Protein AF-0000000082584233 (afdb_homodimer)

Structure (mmCIF, N/CA/C/O backbone):
data_AF-0000000082584233-model_v1
#
loop_
_entity.id
_entity.type
_entity.pdbx_description
1 polymer 'DUF3189 family protein'
#
loop_
_atom_site.group_PDB
_atom_site.id
_atom_site.type_symbol
_atom_site.label_atom_id
_atom_site.label_alt_id
_atom_site.label_comp_id
_atom_site.label_asym_id
_atom_site.label_entity_id
_atom_site.label_seq_id
_atom_site.pdbx_PDB_ins_code
_atom_site.Cartn_x
_atom_site.Cartn_y
_atom_site.Cartn_z
_atom_site.occupancy
_atom_site.B_iso_or_equiv
_atom_site.auth_seq_id
_atom_site.auth_comp_id
_atom_site.auth_asym_id
_atom_site.auth_atom_id
_atom_site.pdbx_PDB_model_num
ATOM 1 N N . MET A 1 1 ? -13.412 -12.211 2.152 1 93.75 1 MET A N 1
ATOM 2 C CA . MET A 1 1 ? -12.026 -12.475 2.526 1 93.75 1 MET A CA 1
ATOM 3 C C . MET A 1 1 ? -11.092 -12.258 1.341 1 93.75 1 MET A C 1
ATOM 5 O O . MET A 1 1 ? -11.453 -12.547 0.199 1 93.75 1 MET A O 1
ATOM 9 N N . ILE A 1 2 ? -9.962 -11.79 1.656 1 96.83 2 ILE A N 1
ATOM 10 C CA . ILE A 1 2 ? -8.968 -11.51 0.626 1 96.83 2 ILE A CA 1
ATOM 11 C C . ILE A 1 2 ? -7.634 -12.148 1.01 1 96.83 2 ILE A C 1
ATOM 13 O O . ILE A 1 2 ? -7.228 -12.099 2.174 1 96.83 2 ILE A O 1
ATOM 17 N N . VAL A 1 3 ? -7.037 -12.76 0.053 1 98.6 3 VAL A N 1
ATOM 18 C CA . VAL A 1 3 ? -5.705 -13.33 0.224 1 98.6 3 VAL A CA 1
ATOM 19 C C . VAL A 1 3 ? -4.726 -12.651 -0.731 1 98.6 3 VAL A C 1
ATOM 21 O O . VAL A 1 3 ? -5.018 -12.49 -1.918 1 98.6 3 VAL A O 1
ATOM 24 N N . ILE A 1 4 ? -3.584 -12.276 -0.229 1 98.87 4 ILE A N 1
ATOM 25 C CA . ILE A 1 4 ? -2.574 -11.63 -1.06 1 98.87 4 ILE A CA 1
ATOM 26 C C . ILE A 1 4 ? -1.24 -12.357 -0.908 1 98.87 4 ILE A C 1
ATOM 28 O O . ILE A 1 4 ? -0.701 -12.453 0.197 1 98.87 4 ILE A O 1
ATOM 32 N N . TYR A 1 5 ? -0.724 -12.885 -1.935 1 98.93 5 TYR A N 1
ATOM 33 C CA . TYR A 1 5 ? 0.651 -13.37 -1.98 1 98.93 5 TYR A CA 1
ATOM 34 C C . TYR A 1 5 ? 1.587 -12.303 -2.535 1 98.93 5 TYR A C 1
ATOM 36 O O . TYR A 1 5 ? 1.323 -11.725 -3.591 1 98.93 5 TYR A O 1
ATOM 44 N N . HIS A 1 6 ? 2.699 -12.045 -1.828 1 98.88 6 HIS A N 1
ATOM 45 C CA . HIS A 1 6 ? 3.558 -10.959 -2.288 1 98.88 6 HIS A CA 1
ATOM 46 C C . HIS A 1 6 ? 5.029 -11.356 -2.226 1 98.88 6 HIS A C 1
ATOM 48 O O . HIS A 1 6 ? 5.42 -12.178 -1.395 1 98.88 6 HIS A O 1
ATOM 54 N N . ASP A 1 7 ? 5.817 -10.836 -3.04 1 98.33 7 ASP A N 1
ATOM 55 C CA . ASP A 1 7 ? 7.275 -10.891 -3.016 1 98.33 7 ASP A CA 1
ATOM 56 C C . ASP A 1 7 ? 7.882 -9.708 -3.767 1 98.33 7 ASP A C 1
ATOM 58 O O . ASP A 1 7 ? 7.209 -8.703 -4.001 1 98.33 7 ASP A O 1
ATOM 62 N N . VAL A 1 8 ? 9.156 -9.756 -4.064 1 97.34 8 VAL A N 1
ATOM 63 C CA . VAL A 1 8 ? 9.873 -8.635 -4.663 1 97.34 8 VAL A CA 1
ATOM 64 C C . VAL A 1 8 ? 9.378 -8.408 -6.09 1 97.34 8 VAL A C 1
ATOM 66 O O . VAL A 1 8 ? 8.988 -7.294 -6.448 1 97.34 8 VAL A O 1
ATOM 69 N N . GLY A 1 9 ? 9.255 -9.459 -6.871 1 95.85 9 GLY A N 1
ATOM 70 C CA . GLY A 1 9 ? 8.993 -9.321 -8.295 1 95.85 9 GLY A CA 1
ATOM 71 C C . GLY A 1 9 ? 7.555 -9.629 -8.67 1 95.85 9 GLY A C 1
ATOM 72 O O . GLY A 1 9 ? 7.074 -9.192 -9.718 1 95.85 9 GLY A O 1
ATOM 73 N N . GLY A 1 10 ? 6.908 -10.499 -7.936 1 96.34 10 GLY A N 1
ATOM 74 C CA . GLY A 1 10 ? 5.503 -10.805 -8.156 1 96.34 10 GLY A CA 1
ATOM 75 C C . GLY A 1 10 ? 5.267 -11.683 -9.37 1 96.34 10 GLY A C 1
ATOM 76 O O . GLY A 1 10 ? 4.133 -11.818 -9.834 1 96.34 10 GLY A O 1
ATOM 77 N N . ALA A 1 11 ? 6.267 -12.34 -9.876 1 97.11 11 ALA A N 1
ATOM 78 C CA . ALA A 1 11 ? 6.111 -12.955 -11.192 1 97.11 11 ALA A CA 1
ATOM 79 C C . ALA A 1 11 ? 6.248 -14.473 -11.107 1 97.11 11 ALA A C 1
ATOM 81 O O . ALA A 1 11 ? 5.828 -15.192 -12.017 1 97.11 11 ALA A O 1
ATOM 82 N N . HIS A 1 12 ? 6.851 -14.978 -10.075 1 98.54 12 HIS A N 1
ATOM 83 C CA . HIS A 1 12 ? 7.155 -16.405 -10.069 1 98.54 12 HIS A CA 1
ATOM 84 C C . HIS A 1 12 ? 6.558 -17.091 -8.845 1 98.54 12 HIS A C 1
ATOM 86 O O . HIS A 1 12 ? 5.469 -17.664 -8.919 1 98.54 12 HIS A O 1
ATOM 92 N N . SER A 1 13 ? 7.143 -16.831 -7.665 1 98.67 13 SER A N 1
ATOM 93 C CA . SER A 1 13 ? 6.648 -17.495 -6.463 1 98.67 13 SER A CA 1
ATOM 94 C C . SER A 1 13 ? 5.206 -17.1 -6.167 1 98.67 13 SER A C 1
ATOM 96 O O . SER A 1 13 ? 4.39 -17.943 -5.79 1 98.67 13 SER A O 1
ATOM 98 N N . THR A 1 14 ? 4.835 -15.868 -6.36 1 98.78 14 THR A N 1
ATOM 99 C CA . THR A 1 14 ? 3.484 -15.39 -6.087 1 98.78 14 THR A CA 1
ATOM 100 C C . THR A 1 14 ? 2.487 -15.999 -7.069 1 98.78 14 THR A C 1
ATOM 102 O O . THR A 1 14 ? 1.399 -16.422 -6.674 1 98.78 14 THR A O 1
ATOM 105 N N . ALA A 1 15 ? 2.881 -15.998 -8.349 1 98.65 15 ALA A N 1
ATOM 106 C CA . ALA A 1 15 ? 2.016 -16.591 -9.365 1 98.65 15 ALA A CA 1
ATOM 107 C C . ALA A 1 15 ? 1.73 -18.058 -9.054 1 98.65 15 ALA A C 1
ATOM 109 O O . ALA A 1 15 ? 0.58 -18.499 -9.114 1 98.65 15 ALA A O 1
ATOM 110 N N . VAL A 1 16 ? 2.773 -18.776 -8.716 1 98.9 16 VAL A N 1
ATOM 111 C CA . VAL A 1 16 ? 2.633 -20.192 -8.393 1 98.9 16 VAL A CA 1
ATOM 112 C C . VAL A 1 16 ? 1.758 -20.355 -7.152 1 98.9 16 VAL A C 1
ATOM 114 O O . VAL A 1 16 ? 0.796 -21.126 -7.159 1 98.9 16 VAL A O 1
ATOM 117 N N . ALA A 1 17 ? 2.001 -19.596 -6.112 1 98.94 17 ALA A N 1
ATOM 118 C CA . ALA A 1 17 ? 1.265 -19.691 -4.855 1 98.94 17 ALA A CA 1
ATOM 119 C C . ALA A 1 17 ? -0.222 -19.417 -5.068 1 98.94 17 ALA A C 1
ATOM 121 O O . ALA A 1 17 ? -1.072 -20.18 -4.604 1 98.94 17 ALA A O 1
ATOM 122 N N . ALA A 1 18 ? -0.49 -18.36 -5.743 1 98.9 18 ALA A N 1
ATOM 123 C CA . ALA A 1 18 ? -1.88 -17.972 -5.969 1 98.9 18 ALA A CA 1
ATOM 124 C C . ALA A 1 18 ? -2.632 -19.052 -6.74 1 98.9 18 ALA A C 1
ATOM 126 O O . ALA A 1 18 ? -3.787 -19.354 -6.43 1 98.9 18 ALA A O 1
ATOM 127 N N . ASN A 1 19 ? -1.992 -19.641 -7.728 1 98.91 19 ASN A N 1
ATOM 128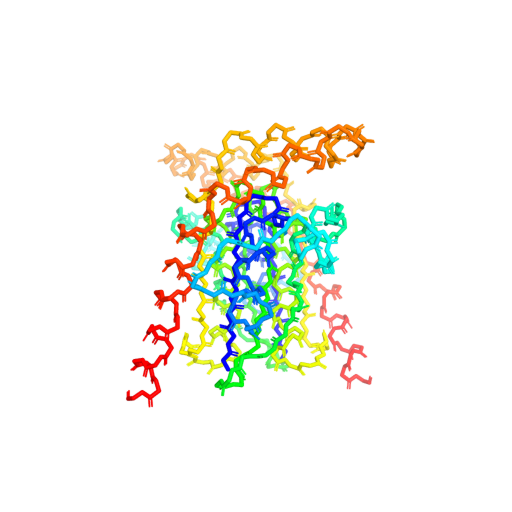 C CA . ASN A 1 19 ? -2.661 -20.648 -8.545 1 98.91 19 ASN A CA 1
ATOM 129 C C . ASN A 1 19 ? -2.764 -21.984 -7.815 1 98.91 19 ASN A C 1
ATOM 131 O O . ASN A 1 19 ? -3.705 -22.748 -8.039 1 98.91 19 ASN A O 1
ATOM 135 N N . ILE A 1 20 ? -1.798 -22.305 -6.943 1 98.88 20 ILE A N 1
ATOM 136 C CA . ILE A 1 20 ? -1.991 -23.43 -6.035 1 98.88 20 ILE A CA 1
ATOM 137 C C . ILE A 1 20 ? -3.209 -23.176 -5.15 1 98.88 20 ILE A C 1
ATOM 139 O O . ILE A 1 20 ? -4.052 -24.059 -4.974 1 98.88 20 ILE A O 1
ATOM 143 N N . HIS A 1 21 ? -3.304 -22.007 -4.616 1 98.91 21 HIS A N 1
ATOM 144 C CA . HIS A 1 21 ? -4.364 -21.648 -3.68 1 98.91 21 HIS A CA 1
ATOM 145 C C . HIS A 1 21 ? -5.741 -21.827 -4.313 1 98.91 21 HIS A C 1
ATOM 147 O O . HIS A 1 21 ? -6.669 -22.312 -3.662 1 98.91 21 HIS A O 1
ATOM 153 N N . ILE A 1 22 ? -5.86 -21.476 -5.566 1 98.65 22 ILE A N 1
ATOM 154 C CA . ILE A 1 22 ? -7.172 -21.549 -6.199 1 98.65 22 ILE A CA 1
ATOM 155 C C . ILE A 1 22 ? -7.334 -22.897 -6.898 1 98.65 22 ILE A C 1
ATOM 157 O O . ILE A 1 22 ? -8.218 -23.064 -7.741 1 98.65 22 ILE A O 1
ATOM 161 N N . ASN A 1 23 ? -6.399 -23.796 -6.768 1 98.21 23 ASN A N 1
ATOM 162 C CA . ASN A 1 23 ? -6.462 -25.191 -7.189 1 98.21 23 ASN A CA 1
ATOM 163 C C . ASN A 1 23 ? -6.237 -25.334 -8.692 1 98.21 23 ASN A C 1
ATOM 165 O O . ASN A 1 23 ? -6.789 -26.236 -9.324 1 98.21 23 ASN A O 1
ATOM 169 N N . LYS A 1 24 ? -5.585 -24.442 -9.248 1 98.35 24 LYS A N 1
ATOM 170 C CA . LYS A 1 24 ? -5.224 -24.557 -10.658 1 98.35 24 LYS A CA 1
ATOM 171 C C . LYS A 1 24 ? -3.916 -25.325 -10.83 1 98.35 24 LYS A C 1
ATOM 173 O O . LYS A 1 24 ? -3.586 -25.76 -11.935 1 98.35 24 LYS A O 1
ATOM 178 N N . LEU A 1 25 ? -3.144 -25.484 -9.79 1 98.71 25 LEU A N 1
ATOM 179 C CA . LEU A 1 25 ? -1.931 -26.294 -9.743 1 98.71 25 LEU A CA 1
ATOM 180 C C . LEU A 1 25 ? -2.031 -27.36 -8.656 1 98.71 25 LEU A C 1
ATOM 182 O O . LEU A 1 25 ? -2.662 -27.138 -7.62 1 98.71 25 LEU A O 1
ATOM 186 N N . PRO A 1 26 ? -1.387 -28.461 -8.866 1 98.2 26 PRO A N 1
ATOM 187 C CA . PRO A 1 26 ? -1.496 -29.564 -7.908 1 98.2 26 PRO A CA 1
ATOM 188 C C . PRO A 1 26 ? -0.666 -29.333 -6.647 1 98.2 26 PRO A C 1
ATOM 190 O O . PRO A 1 26 ? 0.304 -28.572 -6.673 1 98.2 26 PRO A O 1
ATOM 193 N N . THR A 1 27 ? -1.053 -29.956 -5.619 1 98.35 27 THR A N 1
ATOM 194 C CA . THR A 1 27 ? -0.313 -29.842 -4.366 1 98.35 27 THR A CA 1
ATOM 195 C C . THR A 1 27 ? 0.431 -31.138 -4.058 1 98.35 27 THR A C 1
ATOM 197 O O . THR A 1 27 ? 1.218 -31.198 -3.111 1 98.35 27 THR A O 1
ATOM 200 N N . ASN A 1 28 ? 0.244 -32.145 -4.86 1 97.92 28 ASN A N 1
ATOM 201 C CA . ASN A 1 28 ? 0.789 -33.463 -4.552 1 97.92 28 ASN A CA 1
ATOM 202 C C . ASN A 1 28 ? 1.894 -33.855 -5.529 1 97.92 28 ASN A C 1
ATOM 204 O O . ASN A 1 28 ? 2.379 -34.987 -5.503 1 97.92 28 ASN A O 1
ATOM 208 N N . ARG A 1 29 ? 2.205 -33.055 -6.435 1 98.32 29 ARG A N 1
ATOM 209 C CA . ARG A 1 29 ? 3.296 -33.29 -7.375 1 98.32 29 ARG A CA 1
ATOM 210 C C . ARG A 1 29 ? 3.855 -31.974 -7.906 1 98.32 29 ARG A C 1
ATOM 212 O O . ARG A 1 29 ? 3.214 -30.928 -7.786 1 98.32 29 ARG A O 1
ATOM 219 N N . ILE A 1 30 ? 5.01 -32.067 -8.504 1 98.71 30 ILE A N 1
ATOM 220 C CA . ILE A 1 30 ? 5.619 -30.915 -9.16 1 98.71 30 ILE A CA 1
ATOM 221 C C . ILE A 1 30 ? 5.048 -30.761 -10.568 1 98.71 30 ILE A C 1
ATOM 223 O O . ILE A 1 30 ? 5.013 -31.723 -11.339 1 98.71 30 ILE A O 1
ATOM 227 N N . PRO A 1 31 ? 4.518 -29.631 -10.873 1 98.62 31 PRO A N 1
ATOM 228 C CA . PRO A 1 31 ? 3.935 -29.446 -12.203 1 98.62 31 PRO A CA 1
ATOM 229 C C . PRO A 1 31 ? 4.983 -29.46 -13.314 1 98.62 31 PRO A C 1
ATOM 231 O O . PRO A 1 31 ? 6.166 -29.227 -13.054 1 98.62 31 PRO A O 1
ATOM 234 N N . SER A 1 32 ? 4.525 -29.701 -14.465 1 98.23 32 SER A N 1
ATOM 235 C CA . SER A 1 32 ? 5.392 -29.641 -15.637 1 98.23 32 SER A CA 1
ATOM 236 C C . SER A 1 32 ? 5.713 -28.199 -16.015 1 98.23 32 SER A C 1
ATOM 238 O O . SER A 1 32 ? 5.058 -27.268 -15.543 1 98.23 32 SER A O 1
ATOM 240 N N . GLU A 1 33 ? 6.697 -28.074 -16.833 1 97.5 33 GLU A N 1
ATOM 241 C CA . GLU A 1 33 ? 7.049 -26.755 -17.349 1 97.5 33 GLU A CA 1
ATOM 242 C C . GLU A 1 33 ? 5.863 -26.106 -18.057 1 97.5 33 GLU A C 1
ATOM 244 O O . GLU A 1 33 ? 5.597 -24.917 -17.871 1 97.5 33 GLU A O 1
ATOM 249 N N . SER A 1 34 ? 5.159 -26.888 -18.852 1 97.53 34 SER A N 1
ATOM 250 C CA . SER A 1 34 ? 4.022 -26.377 -19.611 1 97.53 34 SER A CA 1
ATOM 251 C C . SER A 1 34 ? 2.921 -25.873 -18.683 1 97.53 34 SER A C 1
ATOM 253 O O . SER A 1 34 ? 2.268 -24.869 -18.975 1 97.53 34 SER A O 1
ATOM 255 N N . GLU A 1 35 ? 2.667 -26.558 -17.605 1 98.39 35 GLU A N 1
ATOM 256 C CA . GLU A 1 35 ? 1.657 -26.147 -16.634 1 98.39 35 GLU A CA 1
ATOM 257 C C . GLU A 1 35 ? 1.99 -24.783 -16.035 1 98.39 35 GLU A C 1
ATOM 259 O O . GLU A 1 35 ? 1.105 -23.945 -15.856 1 98.39 35 GLU A O 1
ATOM 264 N N . LEU A 1 36 ? 3.277 -24.53 -15.761 1 98.5 36 LEU A N 1
ATOM 265 C CA . LEU A 1 36 ? 3.716 -23.259 -15.195 1 98.5 36 LEU A CA 1
ATOM 266 C C . LEU A 1 36 ? 3.638 -22.145 -16.234 1 98.5 36 LEU A C 1
ATOM 268 O O . LEU A 1 36 ? 3.142 -21.054 -15.944 1 98.5 36 LEU A O 1
ATOM 272 N N . LEU A 1 37 ? 4.089 -22.442 -17.429 1 97.42 37 LEU A N 1
ATOM 273 C CA . LEU A 1 37 ? 4.168 -21.44 -18.485 1 97.42 37 LEU A CA 1
ATOM 274 C C . LEU A 1 37 ? 2.776 -21.032 -18.954 1 97.42 37 LEU A C 1
ATOM 276 O O . LEU A 1 37 ? 2.606 -19.972 -19.561 1 97.42 37 LEU A O 1
ATOM 280 N N . ASN A 1 38 ? 1.79 -21.836 -18.665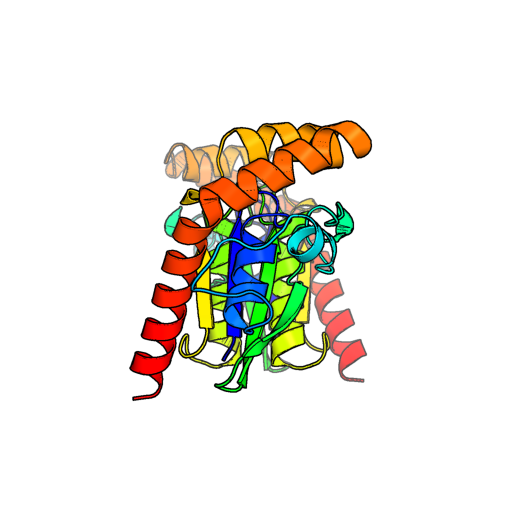 1 97.07 38 ASN A N 1
ATOM 281 C CA . ASN A 1 38 ? 0.422 -21.555 -19.089 1 97.07 38 ASN A CA 1
ATOM 282 C C . ASN A 1 38 ? -0.3 -20.654 -18.091 1 97.07 38 ASN A C 1
ATOM 284 O O . ASN A 1 38 ? -1.403 -20.177 -18.364 1 97.07 38 ASN A O 1
ATOM 288 N N . LEU A 1 39 ? 0.297 -20.443 -16.972 1 97.64 39 LEU A N 1
ATOM 289 C CA . LEU A 1 39 ? -0.3 -19.514 -16.019 1 97.64 39 LEU A CA 1
ATOM 290 C C . LEU A 1 39 ? -0.313 -18.095 -16.577 1 97.64 39 LEU A C 1
ATOM 292 O O . LEU A 1 39 ? 0.655 -17.663 -17.208 1 97.64 39 LEU A O 1
ATOM 296 N N . PRO A 1 40 ? -1.306 -17.359 -16.298 1 94.93 40 PRO A N 1
ATOM 297 C CA . PRO A 1 40 ? -1.472 -16.036 -16.904 1 94.93 40 PRO A CA 1
ATOM 298 C C . PRO A 1 40 ? -0.381 -15.054 -16.484 1 94.93 40 PRO A C 1
ATOM 300 O O . PRO A 1 40 ? -0.012 -14.166 -17.258 1 94.93 40 PRO A O 1
ATOM 303 N N . THR A 1 41 ? 0.174 -15.18 -15.281 1 96.49 41 THR A N 1
ATOM 304 C CA . THR A 1 41 ? 1.061 -14.127 -14.801 1 96.49 41 THR A CA 1
ATOM 305 C C . THR A 1 41 ? 2.476 -14.662 -14.598 1 96.49 41 THR A C 1
ATOM 307 O O . THR A 1 41 ? 3.407 -13.893 -14.348 1 96.49 41 THR A O 1
ATOM 310 N N . PHE A 1 42 ? 2.729 -15.93 -14.764 1 98.38 42 PHE A N 1
ATOM 311 C CA . PHE A 1 42 ? 4.043 -16.508 -14.512 1 98.38 42 PHE A CA 1
ATOM 312 C C . PHE A 1 42 ? 5.066 -15.984 -15.513 1 98.38 42 PHE A C 1
ATOM 314 O O . PHE A 1 42 ? 4.974 -16.268 -16.709 1 98.38 42 PHE A O 1
ATOM 321 N N . ASP A 1 43 ? 5.965 -15.216 -14.989 1 97.85 43 ASP A N 1
ATOM 322 C CA . ASP A 1 43 ? 7.063 -14.606 -15.732 1 97.85 43 ASP A CA 1
ATOM 323 C C . ASP A 1 43 ? 6.544 -13.585 -16.742 1 97.85 43 ASP A C 1
ATOM 325 O O . ASP A 1 43 ? 7.131 -13.408 -17.811 1 97.85 43 ASP A O 1
ATOM 329 N N . LYS A 1 44 ? 5.406 -12.993 -16.436 1 95.98 44 LYS A N 1
ATOM 330 C CA . LYS A 1 44 ? 4.773 -12.118 -17.418 1 95.98 44 LYS A CA 1
ATOM 331 C C . LYS A 1 44 ? 4.366 -10.789 -16.788 1 95.98 44 LYS A C 1
ATOM 333 O O . LYS A 1 44 ? 3.683 -9.98 -17.42 1 95.98 44 LYS A O 1
ATOM 338 N N . ILE A 1 45 ? 4.782 -10.571 -15.528 1 95.26 45 ILE A N 1
ATOM 339 C CA . ILE A 1 45 ? 4.457 -9.327 -14.84 1 95.26 45 ILE A CA 1
ATOM 340 C C . ILE A 1 45 ? 5.214 -8.168 -15.485 1 95.26 45 ILE A C 1
ATOM 342 O O . ILE A 1 45 ? 6.411 -8.278 -15.763 1 95.26 45 ILE A O 1
ATOM 346 N N . GLU A 1 46 ? 4.518 -7.132 -15.69 1 94.08 46 GLU A N 1
ATOM 347 C CA . GLU A 1 46 ? 5.108 -5.939 -16.291 1 94.08 46 GLU A CA 1
ATOM 348 C C . GLU A 1 46 ? 5.316 -4.842 -15.251 1 94.08 46 GLU A C 1
ATOM 350 O O . GLU A 1 46 ? 4.732 -4.889 -14.167 1 94.08 46 GLU A O 1
ATOM 355 N N . LYS A 1 47 ? 6.118 -3.882 -15.68 1 93.55 47 LYS A N 1
ATOM 356 C CA . LYS A 1 47 ? 6.499 -2.794 -14.785 1 93.55 47 LYS A CA 1
ATOM 357 C C . LYS A 1 47 ? 5.269 -2.068 -14.248 1 93.55 47 LYS A C 1
ATOM 359 O O . LYS A 1 47 ? 5.236 -1.673 -13.08 1 93.55 47 LYS A O 1
ATOM 364 N N . GLU A 1 48 ? 4.247 -1.907 -15.086 1 95.56 48 GLU A N 1
ATOM 365 C CA . GLU A 1 48 ? 3.047 -1.156 -14.729 1 95.56 48 GLU A CA 1
ATOM 366 C C . GLU A 1 48 ? 2.207 -1.912 -13.703 1 95.56 48 GLU A C 1
ATOM 368 O O . GLU A 1 48 ? 1.304 -1.34 -13.089 1 95.56 48 GLU A O 1
ATOM 373 N N . GLN A 1 49 ? 2.541 -3.176 -13.529 1 97.39 49 GLN A N 1
ATOM 374 C CA . GLN A 1 49 ? 1.76 -4.004 -12.615 1 97.39 49 GLN A CA 1
ATOM 375 C C . GLN A 1 49 ? 2.401 -4.05 -11.231 1 97.39 49 GLN A C 1
ATOM 377 O O . GLN A 1 49 ? 1.812 -4.578 -10.286 1 97.39 49 GLN A O 1
ATOM 382 N N . ILE A 1 50 ? 3.619 -3.46 -11.132 1 97.15 50 ILE A N 1
ATOM 383 C CA . ILE A 1 50 ? 4.275 -3.373 -9.832 1 97.15 50 ILE A CA 1
ATOM 384 C C . ILE A 1 50 ? 3.466 -2.468 -8.906 1 97.15 50 ILE A C 1
ATOM 386 O O . ILE A 1 50 ? 3.036 -1.384 -9.307 1 97.15 50 ILE A O 1
ATOM 390 N N . GLY A 1 51 ? 3.215 -2.97 -7.727 1 98.06 51 GLY A N 1
ATOM 391 C CA . GLY A 1 51 ? 2.449 -2.214 -6.748 1 98.06 51 GLY A CA 1
ATOM 392 C C . GLY A 1 51 ? 0.951 -2.415 -6.878 1 98.06 51 GLY A C 1
ATOM 393 O O . GLY A 1 51 ? 0.181 -1.941 -6.041 1 98.06 51 GLY A O 1
ATOM 394 N N . ARG A 1 52 ? 0.536 -3.128 -7.926 1 98.46 52 ARG A N 1
ATOM 395 C CA . ARG A 1 52 ? -0.884 -3.378 -8.154 1 98.46 52 ARG A CA 1
ATOM 396 C C . ARG A 1 52 ? -1.305 -4.719 -7.564 1 98.46 52 ARG A C 1
ATOM 398 O O . ARG A 1 52 ? -0.554 -5.695 -7.626 1 98.46 52 ARG A O 1
ATOM 405 N N . LEU A 1 53 ? -2.476 -4.745 -7.015 1 98.64 53 LEU A N 1
ATOM 406 C CA . LEU A 1 53 ? -3.08 -6.018 -6.636 1 98.64 53 LEU A CA 1
ATOM 407 C C . LEU A 1 53 ? -3.698 -6.709 -7.847 1 98.64 53 LEU A C 1
ATOM 409 O O . LEU A 1 53 ? -4.714 -6.254 -8.375 1 98.64 53 LEU A O 1
ATOM 413 N N . ILE A 1 54 ? -3.134 -7.798 -8.22 1 98.62 54 ILE A N 1
ATOM 414 C CA . ILE A 1 54 ? -3.584 -8.5 -9.417 1 98.62 54 ILE A CA 1
ATOM 415 C C . ILE A 1 54 ? -4.48 -9.672 -9.022 1 98.62 54 ILE A C 1
ATOM 417 O O . ILE A 1 54 ? -4.048 -10.579 -8.307 1 98.62 54 ILE A O 1
ATOM 421 N N . TYR A 1 55 ? -5.69 -9.677 -9.515 1 98.55 55 TYR A N 1
ATOM 422 C CA . TYR A 1 55 ? -6.655 -10.731 -9.225 1 98.55 55 TYR A CA 1
ATOM 423 C C . TYR A 1 55 ? -6.295 -12.018 -9.959 1 98.55 55 TYR A C 1
ATOM 425 O O . TYR A 1 55 ? -6.079 -12.008 -11.173 1 98.55 55 TYR A O 1
ATOM 433 N N . ILE A 1 56 ? -6.267 -13.069 -9.234 1 98.66 56 ILE A N 1
ATOM 434 C CA . ILE A 1 56 ? -5.919 -14.354 -9.831 1 98.66 56 ILE A CA 1
ATOM 435 C C . ILE A 1 56 ? -7.16 -15.241 -9.906 1 98.66 56 ILE A C 1
ATOM 437 O O . ILE A 1 56 ? -7.362 -15.954 -10.892 1 98.66 56 ILE A O 1
ATOM 441 N N . GLY A 1 57 ? -7.912 -15.241 -8.799 1 98.33 57 GLY A N 1
ATOM 442 C CA . GLY A 1 57 ? -9.112 -16.062 -8.759 1 98.33 57 GLY A CA 1
ATOM 443 C C . GLY A 1 57 ? -9.727 -16.153 -7.375 1 98.33 57 GLY A C 1
ATOM 444 O O . GLY 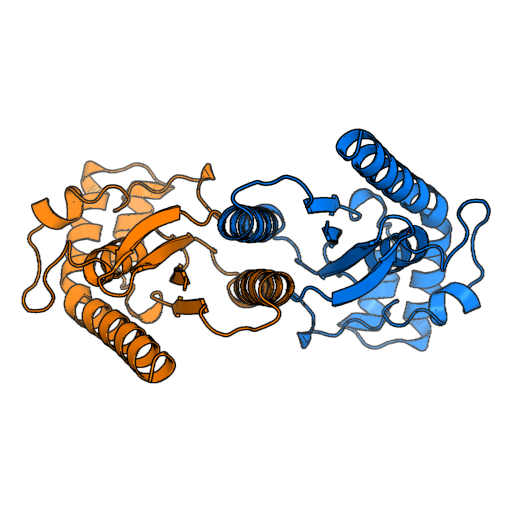A 1 57 ? -9.43 -15.335 -6.502 1 98.33 57 GLY A O 1
ATOM 445 N N . GLU A 1 58 ? -10.609 -17.097 -7.244 1 98.12 58 GLU A N 1
ATOM 446 C CA . GLU A 1 58 ? -11.317 -17.352 -5.992 1 98.12 58 GLU A CA 1
ATOM 447 C C . GLU A 1 58 ? -11.133 -18.797 -5.538 1 98.12 58 GLU A C 1
ATOM 449 O O . GLU A 1 58 ? -11.134 -19.716 -6.36 1 98.12 58 GLU A O 1
ATOM 454 N N . ASP A 1 59 ? -10.961 -18.896 -4.277 1 97.03 59 ASP A N 1
ATOM 455 C CA . ASP A 1 59 ? -10.767 -20.253 -3.775 1 97.03 59 ASP A CA 1
ATOM 456 C C . ASP A 1 59 ? -12.098 -20.885 -3.375 1 97.03 59 ASP A C 1
ATOM 458 O O . ASP A 1 59 ? -13.164 -20.347 -3.68 1 97.03 59 ASP A O 1
ATOM 462 N N . GLU A 1 60 ? -12.039 -22.107 -2.792 1 95.06 60 GLU A N 1
ATOM 463 C CA . GLU A 1 60 ? -13.22 -22.893 -2.449 1 95.06 60 GLU A CA 1
ATOM 464 C C . GLU A 1 60 ? -13.981 -22.268 -1.284 1 95.06 60 GLU A C 1
ATOM 466 O O . GLU A 1 60 ? -15.121 -22.646 -1.006 1 95.06 60 GLU A O 1
ATOM 471 N N . PHE A 1 61 ? -13.45 -21.268 -0.587 1 92.12 61 PHE A N 1
ATOM 472 C CA . PHE A 1 61 ? -14.1 -20.571 0.517 1 92.12 61 PHE A CA 1
ATOM 473 C C . PHE A 1 61 ? -14.632 -19.217 0.064 1 92.12 61 PHE A C 1
ATOM 475 O O . PHE A 1 61 ? -15.02 -18.388 0.89 1 92.12 61 PHE A O 1
ATOM 482 N N . ASN A 1 62 ? -14.471 -18.937 -1.258 1 94 62 ASN A N 1
ATOM 483 C CA . ASN A 1 62 ? -14.902 -17.685 -1.87 1 94 62 ASN A CA 1
ATOM 484 C C . ASN A 1 62 ? -13.98 -16.529 -1.491 1 94 62 ASN A C 1
ATOM 486 O O . ASN A 1 62 ? -14.415 -15.378 -1.428 1 94 62 ASN A O 1
ATOM 490 N N . ALA A 1 63 ? -12.818 -16.878 -1.055 1 96.31 63 ALA A N 1
ATOM 491 C CA . ALA A 1 63 ? -11.794 -15.854 -0.861 1 96.31 63 ALA A CA 1
ATOM 492 C C . ALA A 1 63 ? -11.194 -15.419 -2.195 1 96.31 63 ALA A C 1
ATOM 494 O O . ALA A 1 63 ? -10.884 -16.255 -3.046 1 96.31 63 ALA A O 1
ATOM 495 N N . LYS A 1 64 ? -11.146 -14.133 -2.39 1 98.1 64 LYS A N 1
ATOM 496 C CA . LYS A 1 64 ? -10.5 -13.6 -3.585 1 98.1 64 LYS A CA 1
ATOM 497 C C . LYS A 1 64 ? -8.983 -13.57 -3.423 1 98.1 64 LYS A C 1
ATOM 499 O O . LYS A 1 64 ? -8.471 -13.069 -2.42 1 98.1 64 LYS A O 1
ATOM 504 N N . VAL A 1 65 ? -8.257 -14.097 -4.352 1 98.84 65 VAL A N 1
ATOM 505 C CA . VAL A 1 65 ? -6.811 -14.27 -4.257 1 98.84 65 VAL A CA 1
ATOM 506 C C . VAL A 1 65 ? -6.111 -13.311 -5.217 1 98.84 65 VAL A C 1
ATOM 508 O O . VAL A 1 65 ? -6.461 -13.24 -6.398 1 98.84 65 VAL A O 1
ATOM 511 N N . TYR A 1 66 ? -5.147 -12.604 -4.694 1 98.86 66 TYR A N 1
ATOM 512 C CA . TYR A 1 66 ? -4.388 -11.607 -5.441 1 98.86 66 TYR A CA 1
ATOM 513 C C . TYR A 1 66 ? -2.889 -11.844 -5.299 1 98.86 66 TYR A C 1
ATOM 515 O O . TYR A 1 66 ? -2.449 -12.543 -4.383 1 98.86 66 TYR A O 1
ATOM 523 N N . THR A 1 67 ? -2.131 -11.271 -6.158 1 98.85 67 THR A N 1
ATOM 524 C CA . THR A 1 67 ? -0.68 -11.19 -6.036 1 98.85 67 THR A CA 1
ATOM 525 C C . THR A 1 67 ? -0.22 -9.735 -6.005 1 98.85 67 THR A C 1
ATOM 527 O O . THR A 1 67 ? -0.953 -8.838 -6.427 1 98.85 67 THR A O 1
ATOM 530 N N . LEU A 1 68 ? 0.954 -9.502 -5.483 1 98.8 68 LEU A N 1
ATOM 531 C CA . LEU A 1 68 ? 1.518 -8.162 -5.36 1 98.8 68 LEU A CA 1
ATOM 532 C C . LEU A 1 68 ? 3.035 -8.194 -5.514 1 98.8 68 LEU A C 1
ATOM 534 O O . LEU A 1 68 ? 3.718 -8.951 -4.82 1 98.8 68 LEU A O 1
ATOM 538 N N . ALA A 1 69 ? 3.506 -7.427 -6.412 1 98.44 69 ALA A N 1
ATOM 539 C CA . ALA A 1 69 ? 4.929 -7.105 -6.476 1 98.44 69 ALA A CA 1
ATOM 540 C C . ALA A 1 69 ? 5.239 -5.831 -5.696 1 98.44 69 ALA A C 1
ATOM 542 O O . ALA A 1 69 ? 4.835 -4.737 -6.097 1 98.44 69 ALA A O 1
ATOM 543 N N . ARG A 1 70 ? 5.951 -5.94 -4.615 1 98.39 70 ARG A N 1
ATOM 544 C CA . ARG A 1 70 ? 6.137 -4.779 -3.751 1 98.39 70 ARG A CA 1
ATOM 545 C C . ARG A 1 70 ? 7.606 -4.376 -3.684 1 98.39 70 ARG A C 1
ATOM 547 O O . ARG A 1 70 ? 8.015 -3.647 -2.778 1 98.39 70 ARG A O 1
ATOM 554 N N . LYS A 1 71 ? 8.382 -4.944 -4.613 1 96.52 71 LYS A N 1
ATOM 555 C CA . LYS A 1 71 ? 9.821 -4.696 -4.617 1 96.52 71 LYS A CA 1
ATOM 556 C C . LYS A 1 71 ? 10.417 -4.899 -3.227 1 96.52 71 LYS A C 1
ATOM 558 O O . LYS A 1 71 ? 10.172 -5.922 -2.584 1 96.52 71 LYS A O 1
ATOM 563 N N . TYR A 1 72 ? 11.295 -4.058 -2.783 1 96.92 72 TYR A N 1
ATOM 564 C CA . TYR A 1 72 ? 12.035 -4.273 -1.545 1 96.92 72 TYR A CA 1
ATOM 565 C C . TYR A 1 72 ? 11.442 -3.451 -0.406 1 96.92 72 TYR A C 1
ATOM 567 O O . TYR A 1 72 ? 12.169 -2.987 0.476 1 96.92 72 TYR A O 1
ATOM 575 N N . ASN A 1 73 ? 10.049 -3.302 -0.473 1 96.91 73 ASN A N 1
ATOM 576 C CA . ASN A 1 73 ? 9.456 -2.388 0.497 1 96.91 73 ASN A CA 1
ATOM 577 C C . ASN A 1 73 ? 8.253 -3.016 1.196 1 96.91 73 ASN A C 1
ATOM 579 O O . ASN A 1 73 ? 7.195 -2.394 1.3 1 96.91 73 ASN A O 1
ATOM 583 N N . PRO A 1 74 ? 8.347 -4.224 1.675 1 97.53 74 PRO A N 1
ATOM 584 C CA . PRO A 1 74 ? 7.195 -4.821 2.354 1 97.53 74 PRO A CA 1
ATOM 585 C C . PRO A 1 74 ? 6.796 -4.061 3.617 1 97.53 74 PRO A C 1
ATOM 587 O O . PRO A 1 74 ? 5.617 -4.039 3.982 1 97.53 74 PRO A O 1
ATOM 590 N N . GLU A 1 75 ? 7.743 -3.411 4.264 1 97.21 75 GLU A N 1
ATOM 591 C CA . GLU A 1 75 ? 7.523 -2.768 5.556 1 97.21 75 GLU A CA 1
ATOM 592 C C . GLU A 1 75 ? 6.662 -1.516 5.41 1 97.21 75 GLU A C 1
ATOM 594 O O . GLU A 1 75 ? 6.137 -0.998 6.398 1 97.21 75 GLU A O 1
ATOM 599 N N . ILE A 1 76 ? 6.479 -1.044 4.216 1 97.88 76 ILE A N 1
ATOM 600 C CA . ILE A 1 76 ? 5.674 0.149 3.979 1 97.88 76 ILE A CA 1
ATOM 601 C C . ILE A 1 76 ? 4.381 -0.236 3.263 1 97.88 76 ILE A C 1
ATOM 603 O O . ILE A 1 76 ? 3.293 0.188 3.662 1 97.88 76 ILE A O 1
ATOM 607 N N . VAL A 1 77 ? 4.516 -1.109 2.293 1 98.49 77 VAL A N 1
ATOM 608 C CA . VAL A 1 77 ? 3.395 -1.443 1.421 1 98.49 77 VAL A CA 1
ATOM 609 C C . VAL A 1 77 ? 2.384 -2.297 2.183 1 98.49 77 VAL A C 1
ATOM 611 O O . VAL A 1 77 ? 1.179 -2.044 2.124 1 98.49 77 VAL A O 1
ATOM 614 N N . ILE A 1 78 ? 2.829 -3.286 2.929 1 98.51 78 ILE A N 1
ATOM 615 C CA . ILE A 1 78 ? 1.946 -4.26 3.563 1 98.51 78 ILE A CA 1
ATOM 616 C C . ILE A 1 78 ? 1.131 -3.58 4.66 1 98.51 78 ILE A C 1
ATOM 618 O O . ILE A 1 78 ? -0.094 -3.722 4.711 1 98.51 78 ILE A O 1
ATOM 622 N N . PRO A 1 79 ? 1.776 -2.788 5.532 1 98.1 79 PRO A N 1
ATOM 623 C CA . PRO A 1 79 ? 0.957 -2.093 6.528 1 98.1 79 PRO A CA 1
ATOM 624 C C . PRO A 1 79 ? -0.072 -1.158 5.896 1 98.1 79 PRO A C 1
ATOM 626 O O . PRO A 1 79 ? -1.189 -1.03 6.404 1 98.1 79 PRO A O 1
ATOM 629 N N . ALA A 1 80 ? 0.292 -0.488 4.815 1 98.38 80 ALA A N 1
ATOM 630 C CA . ALA A 1 80 ? -0.633 0.423 4.146 1 98.38 80 ALA A CA 1
ATOM 631 C C . ALA A 1 80 ? -1.867 -0.321 3.643 1 98.38 80 ALA A C 1
ATOM 633 O O . ALA A 1 80 ? -2.995 0.146 3.819 1 98.38 80 ALA A O 1
ATOM 634 N N . ILE A 1 81 ? -1.647 -1.47 3.057 1 98.23 81 ILE A N 1
ATOM 635 C CA . ILE A 1 81 ? -2.726 -2.299 2.532 1 98.23 81 ILE A CA 1
ATOM 636 C C . ILE A 1 81 ? -3.598 -2.801 3.681 1 98.23 81 ILE A C 1
ATOM 638 O O . ILE A 1 81 ? -4.828 -2.764 3.597 1 98.23 81 ILE A O 1
ATOM 642 N N . LYS A 1 82 ? -2.967 -3.267 4.722 1 97.76 82 LYS A N 1
ATOM 643 C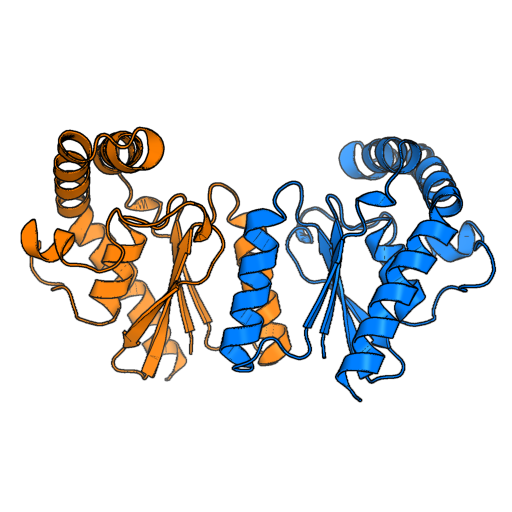 CA . LYS A 1 82 ? -3.703 -3.775 5.876 1 97.76 82 LYS A CA 1
ATOM 64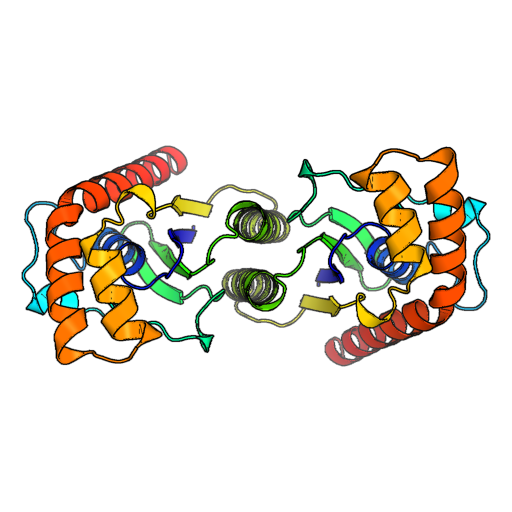4 C C . LYS A 1 82 ? -4.557 -2.679 6.509 1 97.76 82 LYS A C 1
ATOM 646 O O . LYS A 1 82 ? -5.701 -2.924 6.898 1 97.76 82 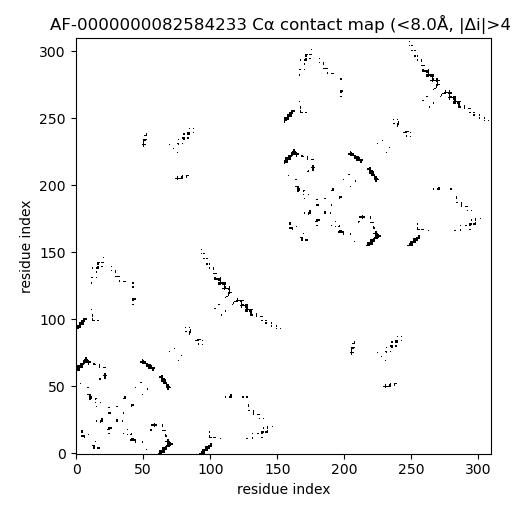LYS A O 1
ATOM 651 N N . ASP A 1 83 ? -4.006 -1.531 6.658 1 98.12 83 ASP A N 1
ATOM 652 C CA . ASP A 1 83 ? -4.754 -0.415 7.229 1 98.12 83 ASP A CA 1
ATOM 653 C C . ASP A 1 83 ? -5.958 -0.059 6.36 1 98.12 83 ASP A C 1
ATOM 655 O O . ASP A 1 83 ? -7.052 0.184 6.874 1 98.12 83 ASP A O 1
ATOM 659 N N . MET A 1 84 ? -5.733 0.009 5.016 1 97.46 84 MET A N 1
ATOM 660 C CA . MET A 1 84 ? -6.85 0.317 4.127 1 97.46 84 MET A CA 1
ATOM 661 C C . MET A 1 84 ? -7.972 -0.704 4.289 1 97.46 84 MET A C 1
ATOM 663 O O . MET A 1 84 ? -9.146 -0.338 4.353 1 97.46 84 MET A O 1
ATOM 667 N N . TYR A 1 85 ? -7.587 -1.974 4.35 1 97.41 85 TYR A N 1
ATOM 668 C CA . TYR A 1 85 ? -8.573 -3.027 4.562 1 97.41 85 TYR A CA 1
ATOM 669 C C . TYR A 1 85 ? -9.329 -2.812 5.867 1 97.41 85 TYR A C 1
ATOM 671 O O . TYR A 1 85 ? -10.561 -2.867 5.894 1 97.41 85 TYR A O 1
ATOM 679 N N . SER A 1 86 ? -8.543 -2.536 6.936 1 96.78 86 SER A N 1
ATOM 680 C CA . SER A 1 86 ? -9.133 -2.375 8.26 1 96.78 86 SER A CA 1
ATOM 681 C C . SER A 1 86 ? -10.051 -1.159 8.313 1 96.78 86 SER A C 1
ATOM 683 O O . SER A 1 86 ? -11.098 -1.192 8.963 1 96.78 86 SER A O 1
ATOM 685 N N . ILE A 1 87 ? -9.678 -0.08 7.702 1 95.38 87 ILE A N 1
ATOM 686 C CA . ILE A 1 87 ? -10.455 1.154 7.667 1 95.38 87 ILE A CA 1
ATOM 687 C C . ILE A 1 87 ? -11.806 0.895 7.004 1 95.38 87 ILE A C 1
ATOM 689 O O . ILE A 1 87 ? -12.843 1.34 7.501 1 95.38 87 ILE A O 1
ATOM 693 N N . LEU A 1 88 ? -11.789 0.141 5.97 1 93.43 88 LEU A N 1
ATOM 694 C CA . LEU A 1 88 ? -13.004 -0.038 5.181 1 93.43 88 LEU A CA 1
ATOM 695 C C . LEU A 1 88 ? -13.875 -1.142 5.768 1 93.43 88 LEU A C 1
ATOM 697 O O . LEU A 1 88 ? -15.104 -1.079 5.686 1 93.43 88 LEU A O 1
ATOM 701 N N . HIS A 1 89 ? -13.313 -2.168 6.385 1 91 89 HIS A N 1
ATOM 702 C CA . HIS A 1 89 ? -14.065 -3.279 6.958 1 91 89 HIS A CA 1
ATOM 703 C C . HIS A 1 89 ? -14.268 -3.091 8.458 1 91 89 HIS A C 1
ATOM 705 O O . HIS A 1 89 ? -15.001 -3.856 9.09 1 91 89 HIS A O 1
ATOM 711 N N . GLU A 1 90 ? -13.562 -2.077 9.06 1 85.8 90 GLU A N 1
ATOM 712 C CA . GLU A 1 90 ? -13.583 -1.808 10.495 1 85.8 90 GLU A CA 1
ATOM 713 C C . GLU A 1 90 ? -13.006 -2.98 11.284 1 85.8 90 GLU A C 1
ATOM 715 O O . GLU A 1 90 ? -13.445 -3.257 12.403 1 85.8 90 GLU A O 1
ATOM 720 N N . SER A 1 91 ? -12.299 -3.887 10.58 1 86.65 91 SER A N 1
ATOM 721 C CA . SER A 1 91 ? -11.593 -5.012 11.182 1 86.65 91 SER A CA 1
ATOM 722 C C . SER A 1 91 ? -10.501 -5.539 10.257 1 86.65 91 SER A C 1
ATOM 724 O O . SER A 1 91 ? -10.546 -5.317 9.046 1 86.65 91 SER A O 1
ATOM 726 N N . SER A 1 92 ? -9.586 -6.103 10.833 1 86.68 92 SER A N 1
ATOM 727 C CA . SER A 1 92 ? -8.554 -6.753 10.032 1 86.68 92 SER A CA 1
ATOM 728 C C . SER A 1 92 ? -8.909 -8.209 9.749 1 86.68 92 SER A C 1
ATOM 730 O O . SER A 1 92 ? -8.09 -8.961 9.216 1 86.68 92 SER A O 1
ATOM 732 N N . ASN A 1 93 ? -10.075 -8.521 10.125 1 89.63 93 ASN A N 1
ATOM 733 C CA . ASN A 1 93 ? -10.514 -9.898 9.92 1 89.63 93 ASN A CA 1
ATOM 734 C C . ASN A 1 93 ? -10.849 -10.167 8.456 1 89.63 93 ASN A C 1
ATOM 736 O O . ASN A 1 93 ? -11.566 -9.389 7.826 1 89.63 93 ASN A O 1
ATOM 740 N N . GLY A 1 94 ? -10.171 -11.136 7.928 1 92.91 94 GLY A N 1
ATOM 741 C CA . GLY A 1 94 ? -10.58 -11.548 6.595 1 92.91 94 GLY A CA 1
ATOM 742 C C . GLY A 1 94 ? -9.542 -11.244 5.531 1 92.91 94 GLY A C 1
ATOM 743 O O . GLY A 1 94 ? -9.769 -11.492 4.346 1 92.91 94 GLY A O 1
ATOM 744 N N . ILE A 1 95 ? -8.463 -10.591 5.945 1 97.07 95 ILE A N 1
ATOM 745 C CA . ILE A 1 95 ? -7.369 -10.378 5.004 1 97.07 95 ILE A CA 1
ATOM 746 C C . ILE A 1 95 ? -6.178 -11.253 5.389 1 97.07 95 ILE A C 1
ATOM 748 O O . ILE A 1 95 ? -5.774 -11.284 6.554 1 97.07 95 ILE A O 1
ATOM 752 N N . PHE A 1 96 ? -5.636 -11.998 4.503 1 98.04 96 PHE A N 1
ATOM 753 C CA . PHE A 1 96 ? -4.482 -12.872 4.673 1 98.04 96 PHE A CA 1
ATOM 754 C C . PHE A 1 96 ? -3.375 -12.504 3.693 1 98.04 96 PHE A C 1
ATOM 756 O O . PHE A 1 96 ? -3.569 -12.569 2.477 1 98.04 96 PHE A O 1
ATOM 763 N N . ILE A 1 97 ? -2.283 -12.103 4.184 1 98.54 97 ILE A N 1
ATOM 764 C CA . ILE A 1 97 ? -1.155 -11.681 3.361 1 98.54 97 ILE A CA 1
ATOM 765 C C . ILE A 1 97 ? 0.043 -12.591 3.624 1 98.54 97 ILE A C 1
ATOM 767 O O . ILE A 1 97 ? 0.464 -12.758 4.771 1 98.54 97 ILE A O 1
ATOM 771 N N . ALA A 1 98 ? 0.565 -13.156 2.609 1 98.79 98 ALA A N 1
ATOM 772 C CA . ALA A 1 98 ? 1.642 -14.126 2.785 1 98.79 98 ALA A CA 1
ATOM 773 C C . ALA A 1 98 ? 2.846 -13.773 1.916 1 98.79 98 ALA A C 1
ATOM 775 O O . ALA A 1 98 ? 2.699 -13.502 0.722 1 98.79 98 ALA A O 1
ATOM 776 N N . ASP A 1 99 ? 3.977 -13.793 2.49 1 98.75 99 ASP A N 1
ATOM 777 C CA . ASP A 1 99 ? 5.254 -13.555 1.823 1 98.75 99 ASP A CA 1
ATOM 778 C C . ASP A 1 99 ? 5.781 -14.832 1.173 1 98.75 99 ASP A C 1
ATOM 780 O O . ASP A 1 99 ? 5.992 -15.839 1.853 1 98.75 99 ASP A O 1
ATOM 784 N N . THR A 1 100 ? 6.006 -14.773 -0.122 1 98.83 100 THR A N 1
ATOM 785 C CA . THR A 1 100 ? 6.529 -15.96 -0.789 1 98.83 100 THR A CA 1
ATOM 786 C C . THR A 1 100 ? 8.021 -15.809 -1.07 1 98.83 100 THR A C 1
ATOM 788 O O . THR A 1 100 ? 8.657 -16.73 -1.587 1 98.83 100 THR A O 1
ATOM 791 N N . LYS A 1 101 ? 8.624 -14.712 -0.715 1 98.48 101 LYS A N 1
ATOM 792 C CA . LYS A 1 101 ? 10.031 -14.415 -0.968 1 98.48 101 LYS A CA 1
ATOM 793 C C . LYS A 1 101 ? 10.932 -15.526 -0.434 1 98.48 101 LYS A C 1
ATOM 795 O O . LYS A 1 101 ? 11.913 -15.9 -1.079 1 98.48 101 LYS A O 1
ATOM 800 N N . PRO A 1 102 ? 10.661 -16.114 0.717 1 98.21 102 PRO A N 1
ATOM 801 C CA . PRO A 1 102 ? 11.548 -17.147 1.256 1 98.21 102 PRO A CA 1
ATOM 802 C C . PRO A 1 102 ? 11.675 -18.356 0.331 1 98.21 102 PRO A C 1
ATOM 804 O O . PRO A 1 102 ? 12.657 -19.099 0.412 1 98.21 102 PRO A O 1
ATOM 807 N N . ALA A 1 103 ? 10.729 -18.53 -0.563 1 98.53 103 ALA A N 1
ATOM 808 C CA . ALA A 1 103 ? 10.771 -19.67 -1.475 1 98.53 103 ALA A CA 1
ATOM 809 C C . ALA A 1 103 ? 11.515 -19.317 -2.76 1 98.53 103 ALA A C 1
ATOM 811 O O . ALA A 1 103 ? 11.789 -20.191 -3.586 1 98.53 103 ALA A O 1
ATOM 812 N N . VAL A 1 104 ? 11.856 -18.058 -2.949 1 98.58 104 VAL A N 1
ATOM 813 C CA . VAL A 1 104 ? 12.534 -17.617 -4.163 1 98.58 104 VAL A CA 1
ATOM 814 C C . VAL A 1 104 ? 14.005 -18.023 -4.111 1 98.58 104 VAL A C 1
ATOM 816 O O . VAL A 1 104 ? 14.717 -17.678 -3.166 1 98.58 104 VAL A O 1
ATOM 819 N N . ASN A 1 105 ? 14.469 -18.772 -5.057 1 98.54 105 ASN A N 1
ATOM 820 C CA . ASN A 1 105 ? 15.838 -19.274 -5.073 1 98.54 105 ASN A CA 1
ATOM 821 C C . ASN A 1 105 ? 16.678 -18.579 -6.141 1 98.54 105 ASN A C 1
ATOM 823 O O . ASN A 1 105 ? 16.199 -17.668 -6.818 1 98.54 105 ASN A O 1
ATOM 827 N N . LEU A 1 106 ? 17.893 -19.009 -6.221 1 98.48 106 LEU A N 1
ATOM 828 C CA . LEU A 1 106 ? 18.872 -18.363 -7.087 1 98.48 106 LEU A CA 1
ATOM 829 C C . LEU A 1 106 ? 18.463 -18.478 -8.551 1 98.48 106 LEU A C 1
ATOM 831 O O . LEU A 1 106 ? 18.62 -17.527 -9.321 1 98.48 106 LEU A O 1
ATOM 835 N N . LEU A 1 107 ? 17.952 -19.586 -8.94 1 98.6 107 LEU A N 1
ATOM 836 C CA . LEU A 1 107 ? 17.546 -19.799 -10.324 1 98.6 107 LEU A CA 1
ATOM 837 C C . LEU A 1 107 ? 16.405 -18.861 -10.707 1 98.6 107 LEU A C 1
ATOM 839 O O . LEU A 1 107 ? 16.406 -18.289 -11.799 1 98.6 107 LEU A O 1
ATOM 843 N N . MET A 1 108 ? 15.488 -18.727 -9.804 1 98.39 108 MET A N 1
ATOM 844 C CA . MET A 1 108 ? 14.386 -17.805 -10.061 1 98.39 108 MET A CA 1
ATOM 845 C C . MET A 1 108 ? 14.896 -16.376 -10.218 1 98.39 108 MET A C 1
ATOM 847 O O . MET A 1 108 ? 14.416 -15.631 -11.073 1 98.39 108 MET A O 1
ATOM 851 N N . ASN A 1 109 ? 15.852 -16.013 -9.438 1 97.96 109 ASN A N 1
ATOM 852 C CA . ASN A 1 109 ? 16.417 -14.671 -9.535 1 97.96 109 ASN A CA 1
ATOM 853 C C . ASN A 1 109 ? 17.158 -14.469 -10.853 1 97.96 109 ASN A C 1
ATOM 855 O O . ASN A 1 109 ? 16.948 -13.468 -11.541 1 97.96 109 ASN A O 1
ATOM 859 N N . ILE A 1 110 ? 17.998 -15.408 -11.197 1 98.21 110 ILE A N 1
ATOM 860 C CA . ILE A 1 110 ? 18.796 -15.313 -12.415 1 98.21 110 ILE A CA 1
ATOM 861 C C . ILE A 1 110 ? 17.881 -15.357 -13.637 1 98.21 110 ILE A C 1
ATOM 863 O O . ILE A 1 110 ? 17.996 -14.522 -14.537 1 98.21 110 ILE A O 1
ATOM 867 N N . GLY A 1 111 ? 17.053 -16.373 -13.624 1 97.93 111 GLY A N 1
ATOM 868 C CA . GLY A 1 111 ? 16.129 -16.493 -14.741 1 97.93 111 GLY A CA 1
ATOM 869 C C . GLY A 1 111 ? 15.201 -15.301 -14.878 1 97.93 111 GLY A C 1
ATOM 870 O O . GLY A 1 111 ? 14.976 -14.806 -15.984 1 97.93 111 GLY A O 1
ATOM 871 N N . GLY A 1 112 ? 14.646 -14.917 -13.753 1 96.24 112 GLY A N 1
ATOM 872 C CA . GLY A 1 112 ? 13.769 -13.757 -13.759 1 96.24 112 GLY A CA 1
ATOM 873 C C . GLY A 1 112 ? 14.457 -12.492 -14.239 1 96.24 112 GLY A C 1
ATOM 874 O O . GLY A 1 112 ? 13.882 -11.721 -15.01 1 96.24 112 GLY A O 1
ATOM 875 N N . TYR A 1 113 ? 15.673 -12.207 -13.769 1 96.99 113 TYR A N 1
ATOM 876 C CA . TYR A 1 113 ? 16.429 -11.05 -14.234 1 96.99 113 TYR A CA 1
ATOM 877 C C . TYR A 1 113 ? 16.653 -11.114 -15.74 1 96.99 113 TYR A C 1
ATOM 879 O O . TYR A 1 113 ? 16.455 -10.122 -16.446 1 96.99 113 TYR A O 1
ATOM 887 N N . ALA A 1 114 ? 17.001 -12.241 -16.188 1 97.82 114 ALA A N 1
ATOM 888 C CA . ALA A 1 114 ? 17.267 -12.43 -17.611 1 97.82 114 ALA A CA 1
ATOM 889 C C . ALA A 1 114 ? 15.998 -12.242 -18.437 1 97.82 114 ALA A C 1
ATOM 891 O O . ALA A 1 114 ? 16.005 -11.528 -19.443 1 97.82 114 ALA A O 1
ATOM 892 N N . SER A 1 115 ? 14.904 -12.796 -17.95 1 96.92 115 SER A N 1
ATOM 893 C CA . SER A 1 115 ? 13.676 -12.792 -18.738 1 96.92 115 SER A CA 1
ATOM 894 C C . SER A 1 115 ? 12.953 -11.454 -18.626 1 96.92 115 SER A C 1
ATOM 896 O O . SER A 1 115 ? 12.506 -10.898 -19.632 1 96.92 115 SER A O 1
ATOM 898 N N . ARG A 1 116 ? 12.953 -10.916 -17.412 1 94.01 116 ARG A N 1
ATOM 899 C CA . ARG A 1 116 ? 12.072 -9.778 -17.17 1 94.01 116 ARG A CA 1
ATOM 900 C C . ARG A 1 116 ? 12.841 -8.463 -17.25 1 94.01 116 ARG A C 1
ATOM 902 O O . ARG A 1 116 ? 12.312 -7.456 -17.724 1 94.01 116 ARG A O 1
ATOM 909 N N . LYS A 1 117 ? 14.062 -8.434 -16.74 1 93.38 117 LYS A N 1
ATOM 910 C CA . LYS A 1 117 ? 14.834 -7.195 -16.732 1 93.38 117 LYS A CA 1
ATOM 911 C C . LYS A 1 117 ? 15.604 -7.019 -18.037 1 93.38 117 LYS A C 1
ATOM 913 O O . LYS A 1 117 ? 15.566 -5.948 -18.647 1 93.38 117 LYS A O 1
ATOM 918 N N . LEU A 1 118 ? 16.17 -8.171 -18.563 1 96.39 118 LEU A N 1
ATOM 919 C CA . LEU A 1 118 ? 17.003 -8.079 -19.757 1 96.39 118 LEU A CA 1
ATOM 920 C C . LEU A 1 118 ? 16.207 -8.445 -21.005 1 96.39 118 LEU A C 1
ATOM 922 O O . LEU A 1 118 ? 16.687 -8.267 -22.127 1 96.39 118 LEU A O 1
ATOM 926 N N . HIS A 1 119 ? 15.054 -9.124 -20.856 1 95.37 119 HIS A N 1
ATOM 927 C CA . HIS A 1 119 ? 14.139 -9.514 -21.923 1 95.37 119 HIS A CA 1
ATOM 928 C C . HIS A 1 119 ? 14.723 -10.644 -22.764 1 95.37 119 HIS A C 1
ATOM 930 O O . HIS A 1 119 ? 14.391 -10.782 -23.943 1 95.37 119 HIS A O 1
ATOM 936 N N . PHE A 1 120 ? 15.642 -11.346 -22.167 1 97.01 120 PHE A N 1
ATOM 937 C CA . PHE A 1 120 ? 16.097 -12.588 -22.781 1 97.01 120 PHE A CA 1
ATOM 938 C C . PHE A 1 120 ? 15.201 -13.752 -22.375 1 97.01 120 PHE A C 1
ATOM 940 O O . PHE A 1 120 ? 15.633 -14.651 -21.651 1 97.01 120 PHE A O 1
ATOM 947 N N . VAL A 1 121 ? 14.075 -13.76 -22.961 1 95.97 121 VAL A N 1
ATOM 948 C CA . VAL A 1 121 ? 13.006 -14.656 -22.533 1 95.97 121 VAL A CA 1
ATOM 949 C C . VAL A 1 121 ? 13.38 -16.1 -22.861 1 95.97 121 VAL A C 1
ATOM 951 O O . VAL A 1 121 ? 13.159 -17.004 -22.053 1 95.97 121 VAL A O 1
ATOM 954 N N . SER A 1 122 ? 13.928 -16.369 -23.95 1 96.97 122 SER A N 1
ATOM 955 C CA . SER A 1 122 ? 14.255 -17.724 -24.381 1 96.97 122 SER A CA 1
ATOM 956 C C . SER A 1 122 ? 15.248 -18.383 -23.43 1 96.97 122 SER A C 1
ATOM 958 O O . SER A 1 122 ? 15.234 -19.603 -23.256 1 96.97 122 SER A O 1
ATOM 960 N N . LEU A 1 123 ? 16.092 -17.586 -22.813 1 97.33 123 LEU A N 1
ATOM 961 C CA . LEU A 1 123 ? 17.093 -18.098 -21.883 1 97.33 123 LEU A CA 1
ATOM 962 C C . LEU A 1 123 ? 16.564 -18.085 -20.453 1 97.33 123 LEU A C 1
ATOM 964 O O . LEU A 1 123 ? 16.764 -19.044 -19.704 1 97.33 123 LEU A O 1
ATOM 968 N N . GLY A 1 124 ? 15.981 -17.028 -20.117 1 97.68 124 GLY A N 1
ATOM 969 C CA . GLY A 1 124 ? 15.543 -16.818 -18.746 1 97.68 124 GLY A CA 1
ATOM 970 C C . GLY A 1 124 ? 14.392 -17.72 -18.342 1 97.68 124 GLY A C 1
ATOM 971 O O . GLY A 1 124 ? 14.376 -18.254 -17.231 1 97.68 124 GLY A O 1
ATOM 972 N N . ARG A 1 125 ? 13.525 -17.913 -19.182 1 97.26 125 ARG A N 1
ATOM 973 C CA . ARG A 1 125 ? 12.277 -18.593 -18.851 1 97.26 125 ARG A CA 1
ATOM 974 C C . ARG A 1 125 ? 12.53 -20.05 -18.477 1 97.26 125 ARG A C 1
ATOM 976 O O . ARG A 1 125 ? 11.998 -20.541 -17.479 1 97.26 125 ARG A O 1
ATOM 983 N N . PRO A 1 126 ? 13.338 -20.715 -19.236 1 97.79 126 PRO A N 1
ATOM 984 C CA . PRO A 1 126 ? 13.641 -22.078 -18.793 1 97.79 126 PRO A CA 1
ATOM 985 C C . PRO A 1 126 ? 14.311 -22.118 -17.421 1 97.79 126 PRO A C 1
ATOM 987 O O . PRO A 1 126 ? 14.042 -23.02 -16.624 1 97.79 126 PRO A O 1
ATOM 990 N N . ILE A 1 127 ? 15.118 -21.188 -17.118 1 98.55 127 ILE A N 1
ATOM 991 C CA . ILE A 1 127 ? 15.847 -21.141 -15.856 1 98.55 127 ILE A CA 1
ATOM 992 C C . ILE A 1 127 ? 14.878 -20.86 -14.71 1 98.55 127 ILE A C 1
ATOM 994 O O . ILE A 1 127 ? 14.902 -21.547 -13.686 1 98.55 127 ILE A O 1
ATOM 998 N N . VAL A 1 128 ? 13.98 -19.95 -14.929 1 98.26 128 VAL A N 1
ATOM 999 C CA . VAL A 1 128 ? 13.037 -19.592 -13.875 1 98.26 128 VAL A CA 1
ATOM 1000 C C . VAL A 1 128 ? 12.05 -20.737 -13.654 1 98.26 128 VAL A C 1
ATOM 1002 O O . VAL A 1 128 ? 11.62 -20.985 -12.526 1 98.26 128 VAL A O 1
ATOM 1005 N N . THR A 1 129 ? 11.693 -21.396 -14.722 1 98.55 129 THR A N 1
ATOM 1006 C CA . THR A 1 129 ? 10.775 -22.525 -14.608 1 98.55 129 THR A CA 1
ATOM 1007 C C . THR A 1 129 ? 11.392 -23.64 -13.769 1 98.55 129 THR A C 1
ATOM 1009 O O . THR A 1 129 ? 10.725 -24.217 -12.908 1 98.55 129 THR A O 1
ATOM 1012 N N . LYS A 1 130 ? 12.647 -23.898 -14.065 1 98.66 130 LYS A N 1
ATOM 1013 C CA . LYS A 1 130 ? 13.352 -24.891 -13.259 1 98.66 130 LYS A CA 1
ATOM 1014 C C . LYS A 1 130 ? 13.44 -24.452 -11.8 1 98.66 130 LYS A C 1
ATOM 1016 O O . LYS A 1 130 ? 13.286 -25.269 -10.89 1 98.66 130 LYS A O 1
ATOM 1021 N N . GLY A 1 131 ? 13.728 -23.218 -11.582 1 98.75 131 GLY A N 1
ATOM 1022 C CA . GLY A 1 131 ? 13.736 -22.68 -10.231 1 98.75 131 GLY A CA 1
ATOM 1023 C C . GLY A 1 131 ? 12.407 -22.838 -9.518 1 98.75 131 GLY A C 1
ATOM 1024 O O . GLY A 1 131 ? 12.367 -23.204 -8.342 1 98.75 131 GLY A O 1
ATOM 1025 N N . ALA A 1 132 ? 11.346 -22.567 -10.208 1 98.79 132 ALA A N 1
ATOM 1026 C CA . ALA A 1 132 ? 10.004 -22.693 -9.645 1 98.79 132 ALA A CA 1
ATOM 1027 C C . ALA A 1 132 ? 9.688 -24.146 -9.301 1 98.79 132 ALA A C 1
ATOM 1029 O O . ALA A 1 132 ? 9.098 -24.429 -8.255 1 98.79 132 ALA A O 1
ATOM 1030 N N . GLN A 1 133 ? 10.108 -25.027 -10.162 1 98.88 133 GLN A N 1
ATOM 1031 C CA . GLN A 1 133 ? 9.897 -26.446 -9.892 1 98.88 133 GLN A CA 1
ATOM 1032 C C . GLN A 1 133 ? 10.679 -26.895 -8.661 1 98.88 133 GLN A C 1
ATOM 1034 O O . GLN A 1 133 ? 10.172 -27.667 -7.845 1 98.88 133 GLN A O 1
ATOM 1039 N N . GLN A 1 134 ? 11.831 -26.385 -8.51 1 98.79 134 GLN A N 1
ATOM 1040 C CA . GLN A 1 134 ? 12.666 -26.744 -7.369 1 98.79 134 GLN A CA 1
ATOM 1041 C C . GLN A 1 134 ? 12.065 -26.229 -6.064 1 98.79 134 GLN A C 1
ATOM 1043 O O . GLN A 1 134 ? 12.192 -26.872 -5.02 1 98.79 134 GLN A O 1
ATOM 1048 N N . ALA A 1 135 ? 11.443 -25.125 -6.14 1 98.78 135 ALA A N 1
ATOM 1049 C CA . ALA A 1 135 ? 10.889 -24.481 -4.953 1 98.78 135 ALA A CA 1
ATOM 1050 C C . ALA A 1 135 ? 9.433 -24.886 -4.738 1 98.78 135 ALA A C 1
ATOM 1052 O O . ALA A 1 135 ? 8.788 -24.427 -3.793 1 98.78 135 ALA A O 1
ATOM 1053 N N . TYR A 1 136 ? 8.922 -25.726 -5.563 1 98.81 136 TYR A N 1
ATOM 1054 C CA . TYR A 1 136 ? 7.48 -25.912 -5.682 1 98.81 136 TYR A CA 1
ATOM 1055 C C . TYR A 1 136 ? 6.881 -26.388 -4.365 1 98.81 136 TYR A C 1
ATOM 1057 O O . TYR A 1 136 ? 5.885 -25.835 -3.893 1 98.81 136 TYR A O 1
ATOM 1065 N N . MET A 1 137 ? 7.436 -27.321 -3.734 1 98.79 137 MET A N 1
ATOM 1066 C CA . MET A 1 137 ? 6.839 -27.873 -2.522 1 98.79 137 MET A CA 1
ATOM 1067 C C . MET A 1 137 ? 6.955 -26.89 -1.362 1 98.79 137 MET A C 1
ATOM 1069 O O . MET A 1 137 ? 6.098 -26.864 -0.476 1 98.79 137 MET A O 1
ATOM 1073 N N . ASP A 1 138 ? 7.993 -26.04 -1.351 1 98.8 138 ASP A N 1
ATOM 1074 C CA . ASP A 1 138 ? 8.058 -24.957 -0.375 1 98.8 138 ASP A CA 1
ATOM 1075 C C . ASP A 1 138 ? 6.884 -23.995 -0.543 1 98.8 138 ASP A C 1
ATOM 1077 O O . ASP A 1 138 ? 6.296 -23.547 0.444 1 98.8 138 ASP A O 1
ATOM 1081 N N . ILE A 1 139 ? 6.574 -23.733 -1.744 1 98.9 139 ILE A N 1
ATOM 1082 C CA . ILE A 1 139 ? 5.464 -22.831 -2.032 1 98.9 139 ILE A CA 1
ATOM 1083 C C . ILE A 1 139 ? 4.146 -23.49 -1.633 1 98.9 139 ILE A C 1
ATOM 1085 O O . ILE A 1 139 ? 3.27 -22.842 -1.055 1 98.9 139 ILE A O 1
ATOM 1089 N N . VAL A 1 140 ? 4.019 -24.778 -1.899 1 98.9 140 VAL A N 1
ATOM 1090 C CA . VAL A 1 140 ? 2.849 -25.533 -1.463 1 98.9 140 VAL A CA 1
ATOM 1091 C C . VAL A 1 140 ? 2.67 -25.384 0.046 1 98.9 140 VAL A C 1
ATOM 1093 O O . VAL A 1 140 ? 1.555 -25.174 0.528 1 98.9 140 VAL A O 1
ATOM 1096 N N . ASN A 1 141 ? 3.714 -25.465 0.727 1 98.82 141 ASN A N 1
ATOM 1097 C CA . ASN A 1 141 ? 3.651 -25.379 2.182 1 98.82 141 ASN A CA 1
ATOM 1098 C C . ASN A 1 141 ? 3.202 -23.995 2.643 1 98.82 141 ASN A C 1
ATOM 1100 O O . ASN A 1 141 ? 2.448 -23.873 3.61 1 98.82 141 ASN A O 1
ATOM 1104 N N . ILE A 1 142 ? 3.667 -22.999 2.043 1 98.83 142 ILE A N 1
ATOM 1105 C CA . ILE A 1 142 ? 3.214 -21.647 2.349 1 98.83 142 ILE A CA 1
ATOM 1106 C C . ILE A 1 142 ? 1.702 -21.553 2.157 1 98.83 142 ILE A C 1
ATOM 1108 O O . ILE A 1 142 ? 0.989 -21.044 3.026 1 98.83 142 ILE A O 1
ATOM 1112 N N . VAL A 1 143 ? 1.237 -22.059 1.066 1 98.88 143 VAL A N 1
ATOM 1113 C CA . VAL A 1 143 ? -0.181 -21.979 0.73 1 98.88 143 VAL A CA 1
ATOM 1114 C C . VAL A 1 143 ? -0.998 -22.773 1.747 1 98.88 143 VAL A C 1
ATOM 1116 O O . VAL A 1 143 ? -2.057 -22.321 2.19 1 98.88 143 VAL A O 1
ATOM 1119 N N . LYS A 1 144 ? -0.517 -23.95 2.063 1 98.49 144 LYS A N 1
ATOM 1120 C CA . LYS A 1 144 ? -1.204 -24.752 3.071 1 98.49 144 LYS A CA 1
ATOM 1121 C C . LYS A 1 144 ? -1.326 -23.993 4.389 1 98.49 144 LYS A C 1
ATOM 1123 O O . LYS A 1 144 ? -2.359 -24.062 5.058 1 98.49 144 LYS A O 1
ATOM 1128 N N . GLY A 1 145 ? -0.298 -23.328 4.744 1 98.11 145 GLY A N 1
ATOM 1129 C CA . GLY A 1 145 ? -0.348 -22.503 5.941 1 98.11 145 GLY A CA 1
ATOM 1130 C C . GLY A 1 145 ? -1.42 -21.431 5.882 1 98.11 145 GLY A C 1
ATOM 1131 O O . GLY A 1 145 ? -2.158 -21.23 6.849 1 98.11 145 GLY A O 1
ATOM 1132 N N . VAL A 1 146 ? -1.501 -20.767 4.787 1 98.34 146 VAL A N 1
ATOM 1133 C CA . VAL A 1 146 ? -2.488 -19.707 4.608 1 98.34 146 VAL A CA 1
ATOM 1134 C C . VAL A 1 146 ? -3.896 -20.295 4.679 1 98.34 146 VAL A C 1
ATOM 1136 O O . VAL A 1 146 ? -4.769 -19.75 5.358 1 98.34 146 VAL A O 1
ATOM 1139 N N . LYS A 1 147 ? -4.144 -21.36 3.998 1 97.59 147 LYS A N 1
ATOM 1140 C CA . LYS A 1 147 ? -5.466 -21.981 3.99 1 97.59 147 LYS A CA 1
ATOM 1141 C C . LYS A 1 147 ? -5.854 -22.464 5.385 1 97.59 147 LYS A C 1
ATOM 1143 O O . LYS A 1 147 ? -7.022 -22.383 5.772 1 97.59 147 LYS A O 1
ATOM 1148 N N . ASN A 1 148 ? -4.903 -22.987 6.08 1 96.78 148 ASN A N 1
ATOM 1149 C CA . ASN A 1 148 ? -5.167 -23.383 7.459 1 96.78 148 ASN A CA 1
ATOM 1150 C C . ASN A 1 148 ? -5.606 -22.195 8.31 1 96.78 148 ASN A C 1
ATOM 1152 O O . ASN A 1 148 ? -6.503 -22.321 9.146 1 96.78 148 ASN A O 1
ATOM 1156 N N . ASN A 1 149 ? -4.935 -21.09 8.133 1 95.31 149 ASN A N 1
ATOM 1157 C CA . ASN A 1 149 ? -5.325 -19.88 8.85 1 95.31 149 ASN A CA 1
ATOM 1158 C C . ASN A 1 149 ? -6.751 -19.461 8.506 1 95.31 149 ASN A C 1
ATOM 1160 O O . ASN A 1 149 ? -7.507 -19.037 9.383 1 95.31 149 ASN A O 1
ATOM 1164 N N . ILE A 1 150 ? -7.11 -19.516 7.254 1 95.14 150 ILE A N 1
ATOM 1165 C CA . ILE A 1 150 ? -8.45 -19.159 6.8 1 95.14 150 ILE A CA 1
ATOM 1166 C C . ILE A 1 150 ? -9.479 -20.074 7.459 1 95.14 150 ILE A C 1
ATOM 1168 O O . ILE A 1 150 ? -10.519 -19.61 7.933 1 95.14 150 ILE A O 1
ATOM 1172 N N . ARG A 1 151 ? -9.199 -21.352 7.52 1 93.37 151 ARG A N 1
ATOM 1173 C CA . ARG A 1 151 ? -10.101 -22.321 8.133 1 93.37 151 ARG A CA 1
ATOM 1174 C C . ARG A 1 151 ? -10.302 -22.022 9.615 1 93.37 151 ARG A C 1
ATOM 1176 O O . ARG A 1 151 ? -11.425 -22.087 10.12 1 93.37 151 ARG A O 1
ATOM 1183 N N . ASN A 1 152 ? -9.27 -21.663 10.196 1 89.84 152 ASN A N 1
ATOM 1184 C CA . ASN A 1 152 ? -9.331 -21.354 11.62 1 89.84 152 ASN A CA 1
ATOM 1185 C C . ASN A 1 152 ? -10.11 -20.069 11.882 1 89.84 152 ASN A C 1
ATOM 1187 O O . ASN A 1 152 ? -10.695 -19.899 12.953 1 89.84 152 ASN A O 1
ATOM 1191 N N . PHE A 1 153 ? -10.064 -19.154 11.006 1 83.82 153 PHE A N 1
ATOM 1192 C CA . PHE A 1 153 ? -10.782 -17.889 11.117 1 83.82 153 PHE A CA 1
ATOM 1193 C C . PHE A 1 153 ? -12.283 -18.103 10.967 1 83.82 153 PHE A C 1
ATOM 1195 O O . PHE A 1 153 ? -13.081 -17.394 11.584 1 83.82 153 PHE A O 1
ATOM 1202 N N . ARG A 1 154 ? -12.716 -18.944 10.15 1 80.87 154 ARG A N 1
ATOM 1203 C CA . ARG A 1 154 ? -14.125 -19.194 9.863 1 80.87 154 ARG A CA 1
ATOM 1204 C C . ARG A 1 154 ? -14.764 -20.044 10.957 1 80.87 154 ARG A C 1
ATOM 1206 O O . ARG A 1 154 ? -15.99 -20.112 11.062 1 80.87 154 ARG A O 1
ATOM 1213 N N . VAL A 1 155 ? -13.816 -20.64 11.684 1 71.28 155 VAL A N 1
ATOM 1214 C CA . VAL A 1 155 ? -14.375 -21.43 12.777 1 71.28 155 VAL A CA 1
ATOM 1215 C C . VAL A 1 155 ? -14.495 -20.566 14.03 1 71.28 155 VAL A C 1
ATOM 1217 O O . VAL A 1 155 ? -13.652 -19.701 14.278 1 71.28 155 VAL A O 1
ATOM 1220 N N . MET B 1 1 ? -16.114 8.279 2.15 1 93.74 1 MET B N 1
ATOM 1221 C CA . MET B 1 1 ? -14.996 8.871 1.42 1 93.74 1 MET B CA 1
ATOM 1222 C C . MET B 1 1 ? -13.75 8.941 2.296 1 93.74 1 MET B C 1
ATOM 1224 O O . MET B 1 1 ? -13.847 9.166 3.504 1 93.74 1 MET B O 1
ATOM 1228 N N . ILE B 1 2 ? -12.659 8.774 1.658 1 96.85 2 ILE B N 1
ATOM 1229 C CA . ILE B 1 2 ? -11.383 8.796 2.365 1 96.85 2 ILE B CA 1
ATOM 1230 C C . ILE B 1 2 ? -10.415 9.739 1.655 1 96.85 2 ILE B C 1
ATOM 1232 O O . ILE B 1 2 ? -10.348 9.757 0.423 1 96.85 2 ILE B O 1
ATOM 1236 N N . VAL B 1 3 ? -9.754 10.522 2.447 1 98.62 3 VAL B N 1
ATOM 1237 C CA . VAL B 1 3 ? -8.712 11.407 1.939 1 98.62 3 VAL B CA 1
ATOM 1238 C C . VAL B 1 3 ? -7.368 11.033 2.56 1 98.62 3 VAL B C 1
ATOM 1240 O O . VAL B 1 3 ? -7.27 10.845 3.775 1 98.62 3 VAL B O 1
ATOM 1243 N N . ILE B 1 4 ? -6.348 10.937 1.748 1 98.87 4 ILE B N 1
ATOM 1244 C CA . ILE B 1 4 ? -5.018 10.6 2.244 1 98.87 4 ILE B CA 1
ATOM 1245 C C . ILE B 1 4 ? -4.007 11.637 1.759 1 98.87 4 ILE B C 1
ATOM 1247 O O . ILE B 1 4 ? -3.841 11.833 0.553 1 98.87 4 ILE B O 1
ATOM 1251 N N . TYR B 1 5 ? -3.38 12.32 2.633 1 98.93 5 TYR B N 1
ATOM 1252 C CA . TYR B 1 5 ? -2.217 13.141 2.316 1 98.93 5 TYR B CA 1
ATOM 1253 C C . TYR B 1 5 ? -0.924 12.369 2.554 1 98.93 5 TYR B C 1
ATOM 1255 O O . TYR B 1 5 ? -0.734 11.778 3.619 1 98.93 5 TYR B O 1
ATOM 1263 N N . HIS B 1 6 ? -0.016 12.375 1.551 1 98.88 6 HIS B N 1
ATOM 1264 C CA . HIS B 1 6 ? 1.182 11.561 1.722 1 98.88 6 HIS B CA 1
ATOM 1265 C C . HIS B 1 6 ? 2.43 12.318 1.278 1 98.88 6 HIS B C 1
ATOM 1267 O O . HIS B 1 6 ? 2.357 13.184 0.403 1 98.88 6 HIS B O 1
ATOM 1273 N N . ASP B 1 7 ? 3.507 12.04 1.834 1 98.31 7 ASP B N 1
ATOM 1274 C CA . ASP B 1 7 ? 4.84 12.468 1.419 1 98.31 7 ASP B CA 1
ATOM 1275 C C . ASP B 1 7 ? 5.909 11.5 1.922 1 98.31 7 ASP B C 1
ATOM 1277 O O . ASP B 1 7 ? 5.603 10.362 2.282 1 98.31 7 ASP B O 1
ATOM 1281 N N . VAL B 1 8 ? 7.161 11.884 1.867 1 97.25 8 VAL B N 1
ATOM 1282 C CA . VAL B 1 8 ? 8.271 10.998 2.2 1 97.25 8 VAL B CA 1
ATOM 1283 C C . VAL B 1 8 ? 8.258 10.694 3.697 1 97.25 8 VAL B C 1
ATOM 1285 O O . VAL B 1 8 ? 8.268 9.529 4.1 1 97.25 8 VAL B O 1
ATOM 1288 N N . GLY B 1 9 ? 8.09 11.703 4.531 1 95.84 9 GLY B N 1
ATOM 1289 C CA . GLY B 1 9 ? 8.271 11.543 5.965 1 95.84 9 GLY B CA 1
ATOM 1290 C C . GLY B 1 9 ? 6.961 11.492 6.729 1 95.84 9 GLY B C 1
ATOM 1291 O O . GLY B 1 9 ? 6.911 10.986 7.852 1 95.84 9 GLY B O 1
ATOM 1292 N N . GLY B 1 10 ? 5.946 12.142 6.228 1 96.33 10 GLY B N 1
ATOM 1293 C CA . GLY B 1 10 ? 4.624 12.092 6.833 1 96.33 10 GLY B CA 1
ATOM 1294 C C . GLY B 1 10 ? 4.511 12.93 8.092 1 96.33 10 GLY B C 1
ATOM 1295 O O . GLY B 1 10 ? 3.54 12.807 8.841 1 96.33 10 GLY B O 1
ATOM 1296 N N . ALA B 1 11 ? 5.419 13.835 8.337 1 97.07 11 ALA B N 1
ATOM 1297 C CA . ALA B 1 11 ? 5.475 14.438 9.666 1 97.07 11 ALA B CA 1
ATOM 1298 C C . ALA B 1 11 ? 5.19 15.936 9.602 1 97.07 11 ALA B C 1
ATOM 1300 O O . ALA B 1 11 ? 4.863 16.556 10.617 1 97.07 11 ALA B O 1
ATOM 1301 N N . HIS B 1 12 ? 5.353 16.536 8.465 1 98.54 12 HIS B N 1
ATOM 1302 C CA . HIS B 1 12 ? 5.269 17.992 8.428 1 98.54 12 HIS B CA 1
ATOM 1303 C C . HIS B 1 12 ? 4.206 18.457 7.438 1 98.54 12 HIS B C 1
ATOM 1305 O O . HIS B 1 12 ? 3.067 18.727 7.826 1 98.54 12 HIS B O 1
ATOM 1311 N N . SER B 1 13 ? 4.484 18.315 6.139 1 98.67 13 SER B N 1
ATOM 1312 C CA . SER B 1 13 ? 3.529 18.789 5.143 1 98.67 13 SER B CA 1
ATOM 1313 C C . SER B 1 13 ? 2.209 18.033 5.239 1 98.67 13 SER B C 1
ATOM 1315 O O . SER B 1 13 ? 1.136 18.63 5.133 1 98.67 13 SER B O 1
ATOM 1317 N N . THR B 1 14 ? 2.236 16.756 5.476 1 98.78 14 THR B N 1
ATOM 1318 C CA . THR B 1 14 ? 1.028 15.944 5.563 1 98.78 14 THR B CA 1
ATOM 1319 C C . THR B 1 14 ? 0.218 16.31 6.804 1 98.78 14 THR B C 1
ATOM 1321 O O . THR B 1 14 ? -1.008 16.425 6.74 1 98.78 14 THR B O 1
ATOM 1324 N N . ALA B 1 15 ? 0.933 16.458 7.93 1 98.65 15 ALA B N 1
ATOM 1325 C CA . ALA B 1 15 ? 0.259 16.848 9.165 1 98.65 15 ALA B CA 1
ATOM 1326 C C . ALA B 1 15 ? -0.462 18.182 8.999 1 98.65 15 ALA B C 1
ATOM 1328 O O . ALA B 1 15 ? -1.625 18.319 9.387 1 98.65 15 ALA B O 1
ATOM 1329 N N . VAL B 1 16 ? 0.231 19.135 8.41 1 98.9 16 VAL B N 1
ATOM 1330 C CA . VAL B 1 16 ? -0.346 20.458 8.19 1 98.9 16 VAL B CA 1
ATOM 1331 C C . VAL B 1 16 ? -1.538 20.351 7.242 1 98.9 16 VAL B C 1
ATOM 1333 O O . VAL B 1 16 ? -2.623 20.855 7.54 1 98.9 16 VAL B O 1
ATOM 1336 N N . ALA B 1 17 ? -1.412 19.635 6.147 1 98.94 17 ALA B N 1
ATOM 1337 C CA . ALA B 1 17 ? -2.463 19.497 5.142 1 98.94 17 ALA B CA 1
ATOM 1338 C C . ALA B 1 17 ? -3.715 18.863 5.741 1 98.94 17 ALA B C 1
ATOM 1340 O O . ALA B 1 17 ? -4.824 19.37 5.556 1 98.94 17 ALA B O 1
ATOM 1341 N N . ALA B 1 18 ? -3.503 17.794 6.425 1 98.9 18 ALA B N 1
ATOM 1342 C CA . ALA B 1 18 ? -4.635 17.076 7.006 1 98.9 18 ALA B CA 1
ATOM 1343 C C . ALA B 1 18 ? -5.395 17.957 7.994 1 98.9 18 ALA B C 1
ATOM 1345 O O . ALA B 1 18 ? -6.628 17.946 8.023 1 98.9 18 ALA B O 1
ATOM 1346 N N . ASN B 1 19 ? -4.677 18.735 8.793 1 98.9 19 ASN B N 1
ATOM 1347 C CA . ASN B 1 19 ? -5.328 19.568 9.799 1 98.9 19 ASN B CA 1
ATOM 1348 C C . ASN B 1 19 ? -5.961 20.808 9.175 1 98.9 19 ASN B C 1
ATOM 1350 O O . ASN B 1 19 ? -6.965 21.317 9.677 1 98.9 19 ASN B O 1
ATOM 1354 N N . ILE B 1 20 ? -5.387 21.33 8.083 1 98.89 20 ILE B N 1
ATOM 1355 C CA . ILE B 1 20 ? -6.098 22.339 7.306 1 98.89 20 ILE B CA 1
ATOM 1356 C C . ILE B 1 20 ? -7.407 21.756 6.777 1 98.89 20 ILE B C 1
ATOM 1358 O O . ILE B 1 20 ? -8.46 22.391 6.872 1 98.89 20 ILE B O 1
ATOM 1362 N N . HIS B 1 21 ? -7.344 20.575 6.246 1 98.91 21 HIS B N 1
ATOM 1363 C CA . HIS B 1 21 ? -8.493 19.928 5.623 1 98.91 21 HIS B CA 1
ATOM 1364 C C . HIS B 1 21 ? -9.643 19.775 6.613 1 98.91 21 HIS B C 1
ATOM 1366 O O . HIS B 1 21 ? -10.805 19.989 6.259 1 98.91 21 HIS B O 1
ATOM 1372 N N . ILE B 1 22 ? -9.329 19.447 7.843 1 98.67 22 ILE B N 1
ATOM 1373 C CA . ILE B 1 22 ? -10.392 19.209 8.812 1 98.67 22 ILE B CA 1
ATOM 1374 C C . ILE B 1 22 ? -10.691 20.496 9.577 1 98.67 22 ILE B C 1
ATOM 1376 O O . ILE B 1 22 ? -11.326 20.464 10.634 1 98.67 22 ILE B O 1
ATOM 1380 N N . ASN B 1 23 ? -10.085 21.604 9.225 1 98.24 23 ASN B N 1
ATOM 1381 C CA . ASN B 1 23 ? -10.383 22.951 9.699 1 98.24 23 ASN B CA 1
ATOM 1382 C C . ASN B 1 23 ? -9.8 23.198 11.088 1 98.24 23 ASN B C 1
ATOM 1384 O O . ASN B 1 23 ? -10.369 23.952 11.879 1 98.24 23 ASN B O 1
ATOM 1388 N N . LYS B 1 24 ? -8.812 22.525 11.4 1 98.35 24 LYS B N 1
ATOM 1389 C CA . LYS B 1 24 ? -8.121 22.774 12.663 1 98.35 24 LYS B CA 1
ATOM 1390 C C . LYS B 1 24 ? -7.052 23.851 12.501 1 98.35 24 LYS B C 1
ATOM 1392 O O . LYS B 1 24 ? -6.552 24.39 13.491 1 98.35 24 LYS B O 1
ATOM 1397 N N . LEU B 1 25 ? -6.663 24.16 11.298 1 98.7 25 LEU B N 1
ATOM 1398 C CA . LEU B 1 25 ? -5.754 25.247 10.952 1 98.7 25 LEU B CA 1
ATOM 1399 C C . LEU B 1 25 ? -6.411 26.214 9.973 1 98.7 25 LEU B C 1
ATOM 1401 O O . LEU B 1 25 ? -7.231 25.806 9.147 1 98.7 25 LEU B O 1
ATOM 1405 N N . PRO B 1 26 ? -6.014 27.455 10.048 1 98.21 26 PRO B N 1
ATOM 1406 C CA . PRO B 1 26 ? -6.652 28.461 9.195 1 98.21 26 PRO B CA 1
ATOM 1407 C C . PRO B 1 26 ? -6.173 28.395 7.746 1 98.21 26 PRO B C 1
ATOM 1409 O O . PRO B 1 26 ? -5.079 27.893 7.476 1 98.21 26 PRO B O 1
ATOM 1412 N N . THR B 1 27 ? -6.972 28.863 6.888 1 98.35 27 THR B N 1
ATOM 1413 C CA . THR B 1 27 ? -6.603 28.893 5.477 1 98.35 27 THR B CA 1
ATOM 1414 C C . THR B 1 27 ? -6.314 30.321 5.023 1 98.35 27 THR B C 1
ATOM 1416 O O . THR B 1 27 ? -5.845 30.539 3.905 1 98.35 27 THR B O 1
ATOM 1419 N N . ASN B 1 28 ? -6.516 31.29 5.868 1 97.91 28 ASN B N 1
ATOM 1420 C CA . ASN B 1 28 ? -6.423 32.69 5.467 1 97.91 28 ASN B CA 1
ATOM 1421 C C . ASN B 1 28 ? -5.233 33.383 6.123 1 97.91 28 ASN B C 1
ATOM 1423 O O . ASN B 1 28 ? -5.073 34.599 6.001 1 97.91 28 ASN B O 1
ATOM 1427 N N . ARG B 1 29 ? -4.508 32.722 6.884 1 98.32 29 ARG B N 1
ATOM 1428 C CA . ARG B 1 29 ? -3.3 33.259 7.502 1 98.32 29 ARG B CA 1
ATOM 1429 C C . ARG B 1 29 ? -2.304 32.147 7.815 1 98.32 29 ARG B C 1
ATOM 1431 O O . ARG B 1 29 ? -2.669 30.97 7.843 1 98.32 29 ARG B O 1
ATOM 1438 N N . ILE B 1 30 ? -1.089 32.548 8.083 1 98.72 30 ILE B N 1
ATOM 1439 C CA . ILE B 1 30 ? -0.053 31.612 8.507 1 98.72 30 ILE B CA 1
ATOM 1440 C C . ILE B 1 30 ? -0.162 31.369 10.011 1 98.72 30 ILE B C 1
ATOM 1442 O O . ILE B 1 30 ? -0.223 32.317 10.797 1 98.72 30 ILE B O 1
ATOM 1446 N N . PRO B 1 31 ? -0.287 30.145 10.409 1 98.62 31 PRO B N 1
ATOM 1447 C CA . PRO B 1 31 ? -0.42 29.866 11.841 1 98.62 31 PRO B CA 1
ATOM 1448 C C . PRO B 1 31 ? 0.849 30.189 12.626 1 98.62 31 PRO B C 1
ATOM 1450 O O . PRO B 1 31 ? 1.937 30.257 12.047 1 98.62 31 PRO B O 1
ATOM 1453 N N . SER B 1 32 ? 0.671 30.362 13.86 1 98.27 32 SER B N 1
ATOM 1454 C CA . SER B 1 32 ? 1.808 30.566 14.752 1 98.27 32 SER B CA 1
ATOM 1455 C C . SER B 1 32 ? 2.573 29.266 14.977 1 98.27 32 SER B C 1
ATOM 1457 O O . SER B 1 32 ? 2.074 28.183 14.665 1 98.27 32 SER B O 1
ATOM 1459 N N . GLU B 1 33 ? 3.739 29.41 15.489 1 97.65 33 GLU B N 1
ATOM 1460 C CA . GLU B 1 33 ? 4.539 28.241 15.842 1 97.65 33 GLU B CA 1
ATOM 1461 C C . GLU B 1 33 ? 3.794 27.337 16.82 1 97.65 33 GLU B C 1
ATOM 1463 O O . GLU B 1 33 ? 3.797 26.114 16.668 1 97.65 33 GLU B O 1
ATOM 1468 N N . SER B 1 34 ? 3.16 27.936 17.808 1 97.68 34 SER B N 1
ATOM 1469 C CA . SER B 1 34 ? 2.44 27.176 18.825 1 97.68 34 SER B CA 1
ATOM 1470 C C . SER B 1 34 ? 1.293 26.38 18.212 1 97.68 34 SER B C 1
ATOM 1472 O O . SER B 1 34 ? 1.02 25.253 18.63 1 97.68 34 SER B O 1
ATOM 1474 N N . GLU B 1 35 ? 0.597 26.948 17.264 1 98.43 35 GLU B N 1
ATOM 1475 C CA . GLU B 1 35 ? -0.501 26.262 16.589 1 98.43 35 GLU B CA 1
ATOM 1476 C C . GLU B 1 35 ? -0.011 25.008 15.872 1 98.43 35 GLU B C 1
ATOM 1478 O O . GLU B 1 35 ? -0.673 23.969 15.905 1 98.43 35 GLU B O 1
ATOM 1483 N N . LEU B 1 36 ? 1.169 25.074 15.25 1 98.53 36 LEU B N 1
ATOM 1484 C CA . LEU B 1 36 ? 1.744 23.935 14.543 1 98.53 36 LEU B CA 1
ATOM 1485 C C . LEU B 1 36 ? 2.233 22.876 15.525 1 98.53 36 LEU B C 1
ATOM 1487 O O . LEU B 1 36 ? 1.968 21.685 15.343 1 98.53 36 LEU B O 1
ATOM 1491 N N . LEU B 1 37 ? 2.901 23.322 16.562 1 97.56 37 LEU B N 1
ATOM 1492 C CA . LEU B 1 37 ? 3.513 22.41 17.522 1 97.56 37 LEU B CA 1
ATOM 1493 C C . LEU B 1 37 ? 2.448 21.679 18.333 1 97.56 37 LEU B C 1
ATOM 1495 O O . LEU B 1 37 ? 2.721 20.63 18.92 1 97.56 37 LEU B O 1
ATOM 1499 N N . ASN B 1 38 ? 1.258 22.199 18.358 1 97.21 38 ASN B N 1
ATOM 1500 C CA . ASN B 1 38 ? 0.174 21.597 19.126 1 97.21 38 ASN B CA 1
ATOM 1501 C C . ASN B 1 38 ? -0.536 20.505 18.332 1 97.21 38 ASN B C 1
ATOM 1503 O O . ASN B 1 38 ? -1.362 19.77 18.878 1 97.21 38 ASN B O 1
ATOM 1507 N N . LEU B 1 39 ? -0.251 20.407 17.079 1 97.67 39 LEU B N 1
ATOM 1508 C CA . LEU B 1 39 ? -0.823 19.32 16.292 1 97.67 39 LEU B CA 1
ATOM 1509 C C . LEU B 1 39 ? -0.314 17.968 16.781 1 97.67 39 LEU B C 1
ATOM 1511 O O . LEU B 1 39 ? 0.869 17.823 17.097 1 97.67 39 LEU B O 1
ATOM 1515 N N . PRO B 1 40 ? -1.131 17.011 16.763 1 94.91 40 PRO B N 1
ATOM 1516 C CA . PRO B 1 40 ? -0.775 15.715 17.348 1 94.91 40 PRO B CA 1
ATOM 1517 C C . PRO B 1 40 ? 0.369 15.028 16.605 1 94.91 40 PRO B C 1
ATOM 1519 O O . PRO B 1 40 ? 1.158 14.303 17.216 1 94.91 40 PRO B O 1
ATOM 1522 N N . THR B 1 41 ? 0.518 15.231 15.296 1 96.47 41 THR B N 1
ATOM 1523 C CA . THR B 1 41 ? 1.475 14.421 14.551 1 96.47 41 THR B CA 1
ATOM 1524 C C . THR B 1 41 ? 2.598 15.289 13.991 1 96.47 41 THR B C 1
ATOM 1526 O O . THR B 1 41 ? 3.586 14.772 13.465 1 96.47 41 THR B O 1
ATOM 1529 N N . PHE B 1 42 ? 2.562 16.59 14.134 1 98.38 42 PHE B N 1
ATOM 1530 C CA . PHE B 1 42 ? 3.569 17.472 13.555 1 98.38 42 PHE B CA 1
ATOM 1531 C C . PHE B 1 42 ? 4.924 17.256 14.219 1 98.38 42 PHE B C 1
ATOM 1533 O O . PHE B 1 42 ? 5.094 17.549 15.405 1 98.38 42 PHE B O 1
ATOM 1540 N N . ASP B 1 43 ? 5.808 16.717 13.445 1 97.87 43 ASP B N 1
ATOM 1541 C CA . ASP B 1 43 ? 7.186 16.435 13.835 1 97.87 43 ASP B CA 1
ATOM 1542 C C . ASP B 1 43 ? 7.242 15.349 14.907 1 97.87 43 ASP B C 1
ATOM 1544 O O . ASP B 1 43 ? 8.13 15.359 15.762 1 97.87 43 ASP B O 1
ATOM 1548 N N . LYS B 1 44 ? 6.246 14.476 14.924 1 95.86 44 LYS B N 1
ATOM 1549 C CA . LYS B 1 44 ? 6.153 13.501 16.006 1 95.86 44 LYS B CA 1
ATOM 1550 C C . LYS B 1 44 ? 5.939 12.092 15.46 1 95.86 44 LYS B C 1
ATOM 1552 O O . LYS B 1 44 ? 5.69 11.156 16.222 1 95.86 44 LYS B O 1
ATOM 1557 N N . ILE B 1 45 ? 6.02 11.941 14.131 1 95.08 45 ILE B N 1
ATOM 1558 C CA . ILE B 1 45 ? 5.842 10.633 13.509 1 95.08 45 ILE B CA 1
ATOM 1559 C C . ILE B 1 45 ? 7.013 9.724 13.875 1 95.08 45 ILE B C 1
ATOM 1561 O O . ILE B 1 45 ? 8.172 10.14 13.816 1 95.08 45 ILE B O 1
ATOM 1565 N N . GLU B 1 46 ? 6.679 8.566 14.22 1 93.74 46 GLU B N 1
ATOM 1566 C CA . GLU B 1 46 ? 7.691 7.582 14.591 1 93.74 46 GLU B CA 1
ATOM 1567 C C . GLU B 1 46 ? 7.877 6.54 13.491 1 93.74 46 GLU B C 1
ATOM 1569 O O . GLU B 1 46 ? 7.027 6.403 12.609 1 93.74 46 GLU B O 1
ATOM 1574 N N . LYS B 1 47 ? 8.976 5.823 13.641 1 93.32 47 LYS B N 1
ATOM 1575 C CA . LYS B 1 47 ? 9.361 4.838 12.635 1 93.32 47 LYS B CA 1
ATOM 1576 C C . LYS B 1 47 ? 8.258 3.805 12.426 1 93.32 47 LYS B C 1
ATOM 1578 O O . LYS B 1 47 ? 8.007 3.376 11.298 1 93.32 47 LYS B O 1
ATOM 1583 N N . GLU B 1 48 ? 7.587 3.415 13.507 1 95.42 48 GLU B N 1
ATOM 1584 C CA . GLU B 1 48 ? 6.567 2.371 13.461 1 95.42 48 GLU B CA 1
ATOM 1585 C C . GLU B 1 48 ? 5.317 2.853 12.732 1 95.42 48 GLU B C 1
ATOM 1587 O O . GLU B 1 48 ? 4.457 2.049 12.364 1 95.42 48 GLU B O 1
ATOM 1592 N N . GLN B 1 49 ? 5.26 4.149 12.521 1 97.32 49 GLN B N 1
ATOM 1593 C CA . GLN B 1 49 ? 4.076 4.719 11.886 1 97.32 49 GLN B CA 1
ATOM 1594 C C . GLN B 1 49 ? 4.281 4.879 10.383 1 97.32 49 GLN B C 1
ATOM 1596 O O . GLN B 1 49 ? 3.342 5.204 9.654 1 97.32 49 GLN B O 1
ATOM 1601 N N . ILE B 1 50 ? 5.528 4.624 9.931 1 97.07 50 ILE B N 1
ATOM 1602 C CA . ILE B 1 50 ? 5.803 4.664 8.499 1 97.07 50 ILE B CA 1
ATOM 1603 C C . ILE B 1 50 ? 5.031 3.552 7.793 1 97.07 50 ILE B C 1
ATOM 1605 O O . ILE B 1 50 ? 5.02 2.408 8.252 1 97.07 50 ILE B O 1
ATOM 1609 N N . GLY B 1 51 ? 4.358 3.939 6.754 1 98.03 51 GLY B N 1
ATOM 1610 C CA . GLY B 1 51 ? 3.572 2.981 5.993 1 98.03 51 GLY B CA 1
ATOM 1611 C C . GLY B 1 51 ? 2.166 2.801 6.532 1 98.03 51 GLY B C 1
ATOM 1612 O O . GLY B 1 51 ? 1.339 2.128 5.913 1 98.03 51 GLY B O 1
ATOM 1613 N N . ARG B 1 52 ? 1.883 3.41 7.684 1 98.42 52 ARG B N 1
ATOM 1614 C CA . ARG B 1 52 ? 0.563 3.301 8.298 1 98.42 52 ARG B CA 1
ATOM 1615 C C . ARG B 1 52 ? -0.327 4.471 7.895 1 98.42 52 ARG B C 1
ATOM 1617 O O . ARG B 1 52 ? 0.141 5.607 7.792 1 98.42 52 ARG B O 1
ATOM 1624 N N . LEU B 1 53 ? -1.568 4.178 7.686 1 98.63 53 LEU B N 1
ATOM 1625 C CA . LEU B 1 53 ? -2.553 5.244 7.532 1 98.63 53 LEU B CA 1
ATOM 1626 C C . LEU B 1 53 ? -2.966 5.802 8.89 1 98.63 53 LEU B C 1
ATOM 1628 O O . LEU B 1 53 ? -3.649 5.124 9.662 1 98.63 53 LEU B O 1
ATOM 1632 N N . ILE B 1 54 ? -2.61 7.013 9.131 1 98.6 54 ILE B N 1
ATOM 1633 C CA . ILE B 1 54 ? -2.877 7.621 10.429 1 98.6 54 ILE B CA 1
ATOM 1634 C C . ILE B 1 54 ? -4.114 8.511 10.338 1 98.6 54 ILE B C 1
ATOM 1636 O O . ILE B 1 54 ? -4.139 9.473 9.565 1 98.6 54 ILE B O 1
ATOM 1640 N N . TYR B 1 55 ? -5.11 8.227 11.14 1 98.54 55 TYR B N 1
ATOM 1641 C CA . TYR B 1 55 ? -6.353 8.989 11.167 1 98.54 55 TYR B CA 1
ATOM 1642 C C . TYR B 1 55 ? -6.145 10.349 11.823 1 98.54 55 TYR B C 1
ATOM 1644 O O . TYR B 1 55 ? -5.605 10.436 12.928 1 98.54 55 TYR B O 1
ATOM 1652 N N . ILE B 1 56 ? -6.587 11.345 11.164 1 98.67 56 ILE B N 1
ATOM 1653 C CA . ILE B 1 56 ? -6.427 12.697 11.69 1 98.67 56 ILE B CA 1
ATOM 1654 C C . ILE B 1 56 ? -7.783 13.242 12.132 1 98.67 56 ILE B C 1
ATOM 1656 O O . ILE B 1 56 ? -7.883 13.918 13.159 1 98.67 56 ILE B O 1
ATOM 1660 N N . GLY B 1 57 ? -8.8 13.007 11.284 1 98.36 57 GLY B N 1
ATOM 1661 C CA . GLY B 1 57 ? -10.132 13.496 11.605 1 98.36 57 GLY B CA 1
ATOM 1662 C C . GLY B 1 57 ? -11.105 13.379 10.448 1 98.36 57 GLY B C 1
ATOM 1663 O O . GLY B 1 57 ? -10.863 12.631 9.499 1 98.36 57 GLY B O 1
ATOM 1664 N N . GLU B 1 58 ? -12.2 14.064 10.588 1 98.17 58 GLU B N 1
ATOM 1665 C CA . GLU B 1 58 ? -13.264 14.085 9.589 1 98.17 58 GLU B CA 1
ATOM 1666 C C . GLU B 1 58 ? -13.579 15.512 9.148 1 98.17 58 GLU B C 1
ATOM 1668 O O . GLU B 1 58 ? -13.591 16.432 9.968 1 98.17 58 GLU B O 1
ATOM 1673 N N . ASP B 1 59 ? -13.782 15.603 7.885 1 97.14 59 ASP B N 1
ATOM 1674 C CA . ASP B 1 59 ? -14.08 16.945 7.392 1 97.14 59 ASP B CA 1
ATOM 1675 C C . ASP B 1 59 ? -15.585 17.206 7.387 1 97.14 59 ASP B C 1
ATOM 1677 O O . ASP B 1 59 ? -16.358 16.425 7.945 1 97.14 59 ASP B O 1
ATOM 1681 N N . GLU B 1 60 ? -15.997 18.394 6.857 1 95.28 60 GLU B N 1
ATOM 1682 C CA . GLU B 1 60 ? -17.387 18.842 6.873 1 95.28 60 GLU B CA 1
ATOM 1683 C C . GLU B 1 60 ? -18.249 18.003 5.936 1 95.28 60 GLU B C 1
ATOM 1685 O O . GLU B 1 60 ? -19.479 18.07 5.988 1 95.28 60 GLU B O 1
ATOM 1690 N N . PHE B 1 61 ? -17.68 17.138 5.085 1 92.65 61 PHE B N 1
ATOM 1691 C CA . PHE B 1 61 ? -18.403 16.263 4.171 1 92.65 61 PHE B CA 1
ATOM 1692 C C . PHE B 1 61 ? -18.445 14.836 4.706 1 92.65 61 PHE B C 1
ATOM 1694 O O . PHE B 1 61 ? -18.834 13.91 3.992 1 92.65 61 PHE B O 1
ATOM 1701 N N . ASN B 1 62 ? -17.869 14.656 5.921 1 94.32 62 ASN B N 1
ATOM 1702 C CA . ASN B 1 62 ? -17.794 13.356 6.581 1 94.32 62 ASN B CA 1
ATOM 1703 C C . ASN B 1 62 ? -16.746 12.457 5.931 1 94.32 62 ASN B C 1
ATOM 1705 O O . ASN B 1 62 ? -16.871 11.231 5.958 1 94.32 62 ASN B O 1
ATOM 1709 N N . ALA B 1 63 ? -15.867 13.063 5.207 1 96.41 63 ALA B N 1
ATOM 1710 C CA . ALA B 1 63 ? -14.71 12.322 4.711 1 96.41 63 ALA B CA 1
ATOM 1711 C C . ALA B 1 63 ? -13.684 12.102 5.819 1 96.41 63 ALA B C 1
ATOM 1713 O O . ALA B 1 63 ? -13.38 13.021 6.584 1 96.41 63 ALA B O 1
ATOM 1714 N N . LYS B 1 64 ? -13.245 10.886 5.949 1 98.14 64 LYS B N 1
ATOM 1715 C CA . LYS B 1 64 ? -12.185 10.58 6.905 1 98.14 64 LYS B CA 1
ATOM 1716 C C . LYS B 1 64 ? -10.813 10.929 6.335 1 98.14 64 LYS B C 1
ATOM 1718 O O . LYS B 1 64 ? -10.482 10.535 5.215 1 98.14 64 LYS B O 1
ATOM 1723 N N . VAL B 1 65 ? -10.026 11.667 7.059 1 98.85 65 VAL B N 1
ATOM 1724 C CA . VAL B 1 65 ? -8.755 12.198 6.576 1 98.85 65 VAL B CA 1
ATOM 1725 C C . VAL B 1 65 ? -7.599 11.483 7.271 1 98.85 65 VAL B C 1
ATOM 1727 O O . VAL B 1 65 ? -7.58 11.368 8.499 1 98.85 65 VAL B O 1
ATOM 1730 N N . TYR B 1 66 ? -6.663 11.024 6.474 1 98.86 66 TYR B N 1
ATOM 1731 C CA . TYR B 1 66 ? -5.501 10.279 6.946 1 98.86 66 TYR B CA 1
ATOM 1732 C C . TYR B 1 66 ? -4.21 10.884 6.409 1 98.86 66 TYR B C 1
ATOM 1734 O O . TYR B 1 66 ? -4.229 11.637 5.433 1 98.86 66 TYR B O 1
ATOM 1742 N N . THR B 1 67 ? -3.127 10.551 7.014 1 98.84 67 THR B N 1
ATOM 1743 C CA . THR B 1 67 ? -1.793 10.836 6.498 1 98.84 67 THR B CA 1
ATOM 1744 C C . THR B 1 67 ? -1.009 9.544 6.283 1 98.84 67 THR B C 1
ATOM 1746 O O . THR B 1 67 ? -1.347 8.505 6.854 1 98.84 67 THR B O 1
ATOM 1749 N N . LEU B 1 68 ? -0.005 9.598 5.446 1 98.79 68 LEU B N 1
ATOM 1750 C CA . LEU B 1 68 ? 0.821 8.441 5.12 1 98.79 68 LEU B CA 1
ATOM 1751 C C . LEU B 1 68 ? 2.263 8.86 4.852 1 98.79 68 LEU B C 1
ATOM 1753 O O . LEU B 1 68 ? 2.514 9.74 4.025 1 98.79 68 LEU B O 1
ATOM 1757 N N . ALA B 1 69 ? 3.136 8.274 5.566 1 98.41 69 ALA B N 1
ATOM 1758 C CA . ALA B 1 69 ? 4.556 8.324 5.227 1 98.41 69 ALA B CA 1
ATOM 1759 C C . ALA B 1 69 ? 4.953 7.139 4.351 1 98.41 69 ALA B C 1
ATOM 1761 O O . ALA B 1 69 ? 4.97 5.996 4.813 1 98.41 69 ALA B O 1
ATOM 1762 N N . ARG B 1 70 ? 5.293 7.387 3.124 1 98.37 70 ARG B N 1
ATOM 1763 C CA . ARG B 1 70 ? 5.529 6.278 2.205 1 98.37 70 ARG B CA 1
ATOM 1764 C C . ARG B 1 70 ? 6.975 6.265 1.721 1 98.37 70 ARG B C 1
ATOM 1766 O O . ARG B 1 70 ? 7.292 5.631 0.713 1 98.37 70 ARG B O 1
ATOM 1773 N N . LYS B 1 71 ? 7.799 7.05 2.416 1 96.53 71 LYS B N 1
ATOM 1774 C CA . LYS B 1 71 ? 9.198 7.179 2.017 1 96.53 71 LYS B CA 1
ATOM 1775 C C . LYS B 1 71 ? 9.318 7.481 0.526 1 96.53 71 LYS B C 1
ATOM 1777 O O . LYS B 1 71 ? 8.664 8.394 0.017 1 96.53 71 LYS B O 1
ATOM 1782 N N . TYR B 1 72 ? 10.224 6.87 -0.171 1 96.96 72 TYR B N 1
ATOM 1783 C CA . TYR B 1 72 ? 10.512 7.218 -1.558 1 96.96 72 TYR B CA 1
ATOM 1784 C C . TYR B 1 72 ? 9.863 6.226 -2.516 1 96.96 72 TYR B C 1
ATOM 1786 O O . TYR B 1 72 ? 10.412 5.932 -3.581 1 96.96 72 TYR B O 1
ATOM 1794 N N . ASN B 1 73 ? 8.632 5.717 -2.077 1 97.04 73 ASN B N 1
ATOM 1795 C CA . ASN B 1 73 ? 8.047 4.649 -2.881 1 97.04 73 ASN B CA 1
ATOM 1796 C C . ASN B 1 73 ? 6.579 4.923 -3.195 1 97.04 73 ASN B C 1
ATOM 1798 O O . ASN B 1 73 ? 5.73 4.046 -3.027 1 97.04 73 ASN B O 1
ATOM 1802 N N . PRO B 1 74 ? 6.238 6.101 -3.634 1 97.58 74 PRO B N 1
ATOM 1803 C CA . PRO B 1 74 ? 4.83 6.36 -3.945 1 97.58 74 PRO B CA 1
ATOM 1804 C C . PRO B 1 74 ? 4.305 5.483 -5.079 1 97.58 74 PRO B C 1
ATOM 1806 O O . PRO B 1 74 ? 3.119 5.144 -5.103 1 97.58 74 PRO B O 1
ATOM 1809 N N . GLU B 1 75 ? 5.157 5.077 -5.989 1 97.25 75 GLU B N 1
ATOM 1810 C CA . GLU B 1 75 ? 4.757 4.355 -7.193 1 97.25 75 GLU B CA 1
ATOM 1811 C C . GLU B 1 75 ? 4.318 2.931 -6.863 1 97.25 75 GLU B C 1
ATOM 1813 O O . GLU B 1 75 ? 3.69 2.264 -7.687 1 97.25 75 GLU B O 1
ATOM 1818 N N . ILE B 1 76 ? 4.608 2.472 -5.691 1 97.9 76 ILE B N 1
ATOM 1819 C CA . ILE B 1 76 ? 4.229 1.124 -5.283 1 97.9 76 ILE B CA 1
ATOM 1820 C C . ILE B 1 76 ? 3.127 1.194 -4.228 1 97.9 76 ILE B C 1
ATOM 1822 O O . ILE B 1 76 ? 2.116 0.496 -4.33 1 97.9 76 ILE B O 1
ATOM 1826 N N . VAL B 1 77 ? 3.293 2.098 -3.298 1 98.51 77 VAL B N 1
ATOM 1827 C CA . VAL B 1 77 ? 2.406 2.169 -2.142 1 98.51 77 VAL B CA 1
ATOM 1828 C C . VAL B 1 77 ? 1.044 2.712 -2.569 1 98.51 77 VAL B C 1
ATOM 1830 O O . VAL B 1 77 ? 0.005 2.166 -2.191 1 98.51 77 VAL B O 1
ATOM 1833 N N . ILE B 1 78 ? 1.008 3.763 -3.374 1 98.5 78 ILE B N 1
ATOM 1834 C CA . ILE B 1 78 ? -0.229 4.458 -3.709 1 98.5 78 ILE B CA 1
ATOM 1835 C C . ILE B 1 78 ? -1.115 3.554 -4.562 1 98.5 78 ILE B C 1
ATOM 1837 O O . ILE B 1 78 ? -2.301 3.383 -4.272 1 98.5 78 ILE B O 1
ATOM 1841 N N . PRO B 1 79 ? -0.558 2.921 -5.602 1 98.09 79 PRO B N 1
ATOM 1842 C CA . PRO B 1 79 ? -1.414 2.005 -6.359 1 98.09 79 PRO B CA 1
ATOM 1843 C C . PRO B 1 79 ? -1.958 0.863 -5.504 1 98.09 79 PRO B C 1
ATOM 1845 O O . PRO B 1 79 ? -3.1 0.435 -5.691 1 98.09 79 PRO B O 1
ATOM 1848 N N . ALA B 1 80 ? -1.164 0.353 -4.585 1 98.37 80 ALA B N 1
ATOM 1849 C CA . ALA B 1 80 ? -1.606 -0.74 -3.722 1 98.37 80 ALA B CA 1
ATOM 1850 C C . ALA B 1 80 ? -2.804 -0.319 -2.875 1 98.37 80 ALA B C 1
ATOM 1852 O O . ALA B 1 80 ? -3.779 -1.065 -2.755 1 98.37 80 ALA B O 1
ATOM 1853 N N . ILE B 1 81 ? -2.73 0.869 -2.333 1 98.16 81 ILE B N 1
ATOM 1854 C CA . ILE B 1 81 ? -3.8 1.406 -1.5 1 98.16 81 ILE B CA 1
ATOM 1855 C C . ILE B 1 81 ? -5.048 1.638 -2.349 1 98.16 81 ILE B C 1
ATOM 1857 O O . ILE B 1 81 ? -6.16 1.302 -1.934 1 98.16 81 ILE B O 1
ATOM 1861 N N . LYS B 1 82 ? -4.855 2.209 -3.506 1 97.75 82 LYS B N 1
ATOM 1862 C CA . LYS B 1 82 ? -5.98 2.473 -4.399 1 97.75 82 LYS B CA 1
ATOM 1863 C C . LYS B 1 82 ? -6.668 1.175 -4.814 1 97.75 82 LYS B C 1
ATOM 1865 O O . LYS B 1 82 ? -7.897 1.106 -4.862 1 97.75 82 LYS B O 1
ATOM 1870 N N . ASP B 1 83 ? -5.909 0.195 -5.153 1 98.16 83 ASP B N 1
ATOM 1871 C CA . ASP B 1 83 ? -6.475 -1.094 -5.537 1 98.16 83 ASP B CA 1
ATOM 1872 C C . ASP B 1 83 ? -7.266 -1.712 -4.386 1 98.16 83 ASP B C 1
ATOM 1874 O O . ASP B 1 83 ? -8.358 -2.244 -4.591 1 98.16 83 ASP B O 1
ATOM 1878 N N . MET B 1 84 ? -6.678 -1.676 -3.16 1 97.49 84 MET B N 1
ATOM 1879 C CA . MET B 1 84 ? -7.393 -2.226 -2.012 1 97.49 84 MET B CA 1
ATOM 1880 C C . MET B 1 84 ? -8.735 -1.529 -1.821 1 97.49 84 MET B C 1
ATOM 1882 O O . MET B 1 84 ? -9.75 -2.184 -1.577 1 97.49 84 MET B O 1
ATOM 1886 N N . TYR B 1 85 ? -8.713 -0.203 -1.937 1 97.46 85 TYR B N 1
ATOM 1887 C CA . TYR B 1 85 ? -9.954 0.557 -1.834 1 97.46 85 TYR B CA 1
ATOM 1888 C C . TYR B 1 85 ? -10.957 0.11 -2.89 1 97.46 85 TYR B C 1
ATOM 1890 O O . TYR B 1 85 ? -12.121 -0.152 -2.578 1 97.46 85 TYR B O 1
ATOM 1898 N N . SER B 1 86 ? -10.45 0.01 -4.143 1 96.81 86 SER B N 1
ATOM 1899 C CA . SER B 1 86 ? -11.317 -0.343 -5.262 1 96.81 86 SER B CA 1
ATOM 1900 C C . SER B 1 86 ? -11.871 -1.756 -5.108 1 96.81 86 SER B C 1
ATOM 1902 O O . SER B 1 86 ? -13.027 -2.016 -5.448 1 96.81 86 SER B O 1
ATOM 1904 N N . ILE B 1 87 ? -11.086 -2.676 -4.66 1 95.49 87 ILE B N 1
ATOM 1905 C CA . ILE B 1 87 ? -11.483 -4.066 -4.458 1 95.49 87 ILE B CA 1
ATOM 1906 C C . ILE B 1 87 ? -12.621 -4.135 -3.443 1 95.49 87 ILE B C 1
ATOM 1908 O O . ILE B 1 87 ? -13.606 -4.847 -3.653 1 95.49 87 ILE B O 1
ATOM 1912 N N . LEU B 1 88 ? -12.515 -3.365 -2.42 1 93.56 88 LEU B N 1
ATOM 1913 C CA . LEU B 1 88 ? -13.473 -3.476 -1.325 1 93.56 88 LEU B CA 1
ATOM 1914 C C . LEU B 1 88 ? -14.726 -2.655 -1.614 1 93.56 88 LEU B C 1
ATOM 1916 O O . LEU B 1 88 ? -15.827 -3.031 -1.207 1 93.56 88 LEU B O 1
ATOM 1920 N N . HIS B 1 89 ? -14.627 -1.544 -2.32 1 91.16 89 HIS B N 1
ATOM 1921 C CA . HIS B 1 89 ? -15.766 -0.685 -2.622 1 91.16 89 HIS B CA 1
ATOM 1922 C C . HIS B 1 89 ? -16.318 -0.97 -4.014 1 91.16 89 HIS B C 1
ATOM 1924 O O . HIS B 1 89 ? -17.364 -0.438 -4.393 1 91.16 89 HIS B O 1
ATOM 1930 N N . GLU B 1 90 ? -15.553 -1.789 -4.827 1 86.22 90 GLU B N 1
ATOM 1931 C CA . GLU B 1 90 ? -15.898 -2.101 -6.211 1 86.22 90 GLU B CA 1
ATOM 1932 C C . GLU B 1 90 ? -15.886 -0.847 -7.079 1 86.22 90 GLU B C 1
ATOM 1934 O O . GLU B 1 90 ? -16.679 -0.726 -8.015 1 86.22 90 GLU B O 1
ATOM 1939 N N . SER B 1 91 ? -15.264 0.225 -6.577 1 87.03 91 SER B N 1
ATOM 1940 C CA . SER B 1 91 ? -15.072 1.478 -7.3 1 87.03 91 SER B CA 1
ATOM 1941 C C . SER B 1 91 ? -13.936 2.297 -6.695 1 87.03 91 SER B C 1
ATOM 1943 O O . SER B 1 91 ? -13.581 2.109 -5.529 1 87.03 91 SER B O 1
ATOM 1945 N N . SER B 1 92 ? -13.404 3.057 -7.478 1 86.87 92 SER B N 1
ATOM 1946 C CA . SER B 1 92 ? -12.388 3.975 -6.972 1 86.87 92 SER B CA 1
ATOM 1947 C C . SER B 1 92 ? -13.005 5.303 -6.547 1 86.87 92 SER B C 1
ATOM 1949 O O . SER B 1 92 ? -12.288 6.252 -6.226 1 86.87 92 SER B O 1
ATOM 1951 N N . ASN B 1 93 ? -14.269 5.306 -6.575 1 89.72 93 ASN B N 1
ATOM 1952 C CA . ASN B 1 93 ? -14.967 6.532 -6.205 1 89.72 93 ASN B CA 1
ATOM 1953 C C . ASN B 1 93 ? -14.94 6.759 -4.696 1 89.72 93 ASN B C 1
ATOM 1955 O O . ASN B 1 93 ? -15.235 5.846 -3.922 1 89.72 93 ASN B O 1
ATOM 1959 N N . GLY B 1 94 ? -14.422 7.868 -4.332 1 92.97 94 GLY B N 1
ATOM 1960 C CA . GLY B 1 94 ? -14.537 8.209 -2.923 1 92.97 94 GLY B CA 1
ATOM 1961 C C . GLY B 1 94 ? -13.204 8.217 -2.2 1 92.97 94 GLY B C 1
ATOM 1962 O O . GLY B 1 94 ? -13.15 8.445 -0.989 1 92.97 94 GLY B O 1
ATOM 1963 N N . ILE B 1 95 ? -12.143 7.854 -2.924 1 97.12 95 ILE B N 1
ATOM 1964 C CA . ILE B 1 95 ? -10.815 7.957 -2.329 1 97.12 95 ILE B CA 1
ATOM 1965 C C . ILE B 1 95 ? -10.039 9.093 -2.993 1 97.12 95 ILE B C 1
ATOM 1967 O O . ILE B 1 95 ? -9.995 9.187 -4.221 1 97.12 95 ILE B O 1
ATOM 1971 N N . PHE B 1 96 ? -9.487 9.99 -2.253 1 98.1 96 PHE B N 1
ATOM 1972 C CA . PHE B 1 96 ? -8.685 11.123 -2.699 1 98.1 96 PHE B CA 1
ATOM 1973 C C . PHE B 1 96 ? -7.294 11.081 -2.076 1 98.1 96 PHE B C 1
ATOM 1975 O O . PHE B 1 96 ? -7.155 11.125 -0.852 1 98.1 96 PHE B O 1
ATOM 1982 N N . ILE B 1 97 ? -6.312 10.96 -2.861 1 98.54 97 ILE B N 1
ATOM 1983 C CA . ILE B 1 97 ? -4.933 10.865 -2.396 1 98.54 97 ILE B CA 1
ATOM 1984 C C . ILE B 1 97 ? -4.122 12.038 -2.94 1 98.54 97 ILE B C 1
ATOM 1986 O O . ILE B 1 97 ? -4.088 12.269 -4.151 1 98.54 97 ILE B O 1
ATOM 1990 N N . ALA B 1 98 ? -3.503 12.757 -2.075 1 98.81 98 ALA B N 1
ATOM 1991 C CA . ALA B 1 98 ? -2.796 13.961 -2.503 1 98.81 98 ALA B CA 1
ATOM 1992 C C . ALA B 1 98 ? -1.351 13.952 -2.011 1 98.81 98 ALA B C 1
ATOM 1994 O O . ALA B 1 98 ? -1.091 13.693 -0.834 1 98.81 98 ALA B O 1
ATOM 1995 N N . ASP B 1 99 ? -0.46 14.234 -2.877 1 98.75 99 ASP B N 1
ATOM 1996 C CA . ASP B 1 99 ? 0.967 14.352 -2.594 1 98.75 99 ASP B CA 1
ATOM 1997 C C . ASP B 1 99 ? 1.309 15.743 -2.063 1 98.75 99 ASP B C 1
ATOM 1999 O O . ASP B 1 99 ? 1.062 16.747 -2.735 1 98.75 99 ASP B O 1
ATOM 2003 N N . THR B 1 100 ? 1.889 15.786 -0.886 1 98.84 100 THR B N 1
ATOM 2004 C CA . THR B 1 100 ? 2.255 17.089 -0.344 1 98.84 100 THR B CA 1
ATOM 2005 C C . THR B 1 100 ? 3.755 17.332 -0.486 1 98.84 100 THR B C 1
ATOM 2007 O O . THR B 1 100 ? 4.253 18.401 -0.129 1 98.84 100 THR B O 1
ATOM 2010 N N . LYS B 1 101 ? 4.488 16.405 -1.034 1 98.48 101 LYS B N 1
ATOM 2011 C CA . LYS B 1 101 ? 5.937 16.484 -1.19 1 98.48 101 LYS B CA 1
ATOM 2012 C C . LYS B 1 101 ? 6.344 17.768 -1.907 1 98.48 101 LYS B C 1
ATOM 2014 O O . LYS B 1 101 ? 7.339 18.399 -1.544 1 98.48 101 LYS B O 1
ATOM 2019 N N . PRO B 1 102 ? 5.631 18.24 -2.916 1 98.24 102 PRO B N 1
ATOM 2020 C CA . PRO B 1 102 ? 6.041 19.447 -3.638 1 98.24 102 PRO B CA 1
ATOM 2021 C C . PRO B 1 102 ? 6.108 20.679 -2.739 1 98.24 102 PRO B C 1
ATOM 2023 O O . PRO B 1 102 ? 6.803 21.646 -3.061 1 98.24 102 PRO B O 1
ATOM 2026 N N . ALA B 1 103 ? 5.432 20.64 -1.608 1 98.55 103 ALA B N 1
ATOM 2027 C CA . ALA B 1 103 ? 5.435 21.783 -0.698 1 98.55 103 ALA B CA 1
ATOM 2028 C C . ALA B 1 103 ? 6.57 21.674 0.316 1 98.55 103 ALA B C 1
ATOM 2030 O O . ALA B 1 103 ? 6.835 22.617 1.064 1 98.55 103 ALA B O 1
ATOM 2031 N N . VAL B 1 104 ? 7.256 20.535 0.352 1 98.59 104 VAL B N 1
ATOM 2032 C CA . VAL B 1 104 ? 8.329 20.319 1.316 1 98.59 104 VAL B CA 1
ATOM 2033 C C . VAL B 1 104 ? 9.58 21.077 0.876 1 98.59 104 VAL B C 1
ATOM 2035 O O . VAL B 1 104 ? 10.071 20.883 -0.238 1 98.59 104 VAL B O 1
ATOM 2038 N N . ASN B 1 105 ? 10.075 21.964 1.684 1 98.53 105 ASN B N 1
ATOM 2039 C CA . ASN B 1 105 ? 11.225 22.795 1.342 1 98.53 105 ASN B CA 1
ATOM 2040 C C . ASN B 1 105 ? 12.474 22.365 2.106 1 98.53 105 ASN B C 1
ATOM 2042 O O . ASN B 1 105 ? 12.446 21.38 2.846 1 98.53 105 ASN B O 1
ATOM 2046 N N . LEU B 1 106 ? 13.516 23.091 1.866 1 98.48 106 LEU B N 1
ATOM 2047 C CA . LEU B 1 106 ? 14.825 22.74 2.406 1 98.48 106 LEU B CA 1
ATOM 2048 C C . LEU B 1 106 ? 14.818 22.796 3.929 1 98.48 106 LEU B C 1
ATOM 2050 O O . LEU B 1 106 ? 15.409 21.938 4.589 1 98.48 106 LEU B O 1
ATOM 2054 N N . LEU B 1 107 ? 14.182 23.744 4.478 1 98.61 107 LEU B N 1
ATOM 2055 C CA . LEU B 1 107 ? 14.131 23.897 5.928 1 98.61 107 LEU B CA 1
ATOM 2056 C C . LEU B 1 107 ? 13.412 22.717 6.574 1 98.61 107 LEU B C 1
ATOM 2058 O O . LEU B 1 107 ? 13.855 22.203 7.604 1 98.61 107 LEU B O 1
ATOM 2062 N N . MET B 1 108 ? 12.347 22.326 5.962 1 98.38 108 MET B N 1
ATOM 2063 C CA . MET B 1 108 ? 11.623 21.168 6.48 1 98.38 108 MET B CA 1
ATOM 2064 C C . MET B 1 108 ? 12.497 19.919 6.44 1 98.38 108 MET B C 1
ATOM 2066 O O . MET B 1 108 ? 12.47 19.108 7.368 1 98.38 108 MET B O 1
ATOM 2070 N N . ASN B 1 109 ? 13.258 19.776 5.411 1 97.98 109 ASN B N 1
ATOM 2071 C CA . ASN B 1 109 ? 14.144 18.622 5.301 1 97.98 109 ASN B CA 1
ATOM 2072 C C . ASN B 1 109 ? 15.246 18.659 6.356 1 97.98 109 ASN B C 1
ATOM 2074 O O . ASN B 1 109 ? 15.494 17.662 7.036 1 97.98 109 ASN B O 1
ATOM 2078 N N . ILE B 1 110 ? 15.896 19.786 6.484 1 98.22 110 ILE B N 1
ATOM 2079 C CA . ILE B 1 110 ? 16.997 19.938 7.429 1 98.22 110 ILE B CA 1
ATOM 2080 C C . ILE B 1 110 ? 16.474 19.8 8.857 1 98.22 110 ILE B C 1
ATOM 2082 O O . ILE B 1 110 ? 17.037 19.054 9.662 1 98.22 110 ILE B O 1
ATOM 2086 N N . GLY B 1 111 ? 15.445 20.588 9.103 1 97.92 111 GLY B N 1
ATOM 2087 C CA . GLY B 1 111 ? 14.866 20.515 10.434 1 97.92 111 GLY B CA 1
ATOM 2088 C C . GLY B 1 111 ? 14.342 19.134 10.782 1 97.92 111 GLY B C 1
ATOM 2089 O O . GLY B 1 111 ? 14.565 18.641 11.89 1 97.92 111 GLY B O 1
ATOM 2090 N N . GLY B 1 112 ? 13.61 18.58 9.844 1 96.24 112 GLY B N 1
ATOM 2091 C CA . GLY B 1 112 ? 13.087 17.239 10.054 1 96.24 112 GLY B CA 1
ATOM 2092 C C . GLY B 1 112 ? 14.172 16.204 10.279 1 96.24 112 GLY B C 1
ATOM 2093 O O . GLY B 1 112 ? 14.047 15.346 11.156 1 96.24 112 GLY B O 1
ATOM 2094 N N . TYR B 1 113 ? 15.207 16.234 9.458 1 96.9 113 TYR B N 1
ATOM 2095 C CA . TYR B 1 113 ? 16.327 15.319 9.649 1 96.9 113 TYR B CA 1
ATOM 2096 C C . TYR B 1 113 ? 16.937 15.484 11.036 1 96.9 113 TYR B C 1
ATOM 2098 O O . TYR B 1 113 ? 17.184 14.498 11.733 1 96.9 113 TYR B O 1
ATOM 2106 N N . ALA B 1 114 ? 17.125 16.669 11.433 1 97.79 114 ALA B N 1
ATOM 2107 C CA . ALA B 1 114 ? 17.721 16.965 12.733 1 97.79 114 ALA B CA 1
ATOM 2108 C C . ALA B 1 114 ? 16.818 16.499 13.871 1 97.79 114 ALA B C 1
ATOM 2110 O O . ALA B 1 114 ? 17.278 15.845 14.81 1 97.79 114 ALA B O 1
ATOM 2111 N N . SER B 1 115 ? 15.535 16.761 13.739 1 97 115 SER B N 1
ATOM 2112 C CA . SER B 1 115 ? 14.614 16.48 14.835 1 97 115 SER B CA 1
ATOM 2113 C C . SER B 1 115 ? 14.246 15.001 14.882 1 97 115 SER B C 1
ATOM 2115 O O . SER B 1 115 ? 14.247 14.39 15.952 1 97 115 SER B O 1
ATOM 2117 N N . ARG B 1 116 ? 14.048 14.427 13.702 1 94.01 116 ARG B N 1
ATOM 2118 C CA . ARG B 1 116 ? 13.452 13.095 13.673 1 94.01 116 ARG B CA 1
ATOM 2119 C C . ARG B 1 116 ? 14.52 12.021 13.495 1 94.01 116 ARG B C 1
ATOM 2121 O O . ARG B 1 116 ? 14.427 10.942 14.082 1 94.01 116 ARG B O 1
ATOM 2128 N N . LYS B 1 117 ? 15.503 12.283 12.641 1 93.27 117 LYS B N 1
ATOM 2129 C CA . LYS B 1 117 ? 16.525 11.274 12.379 1 93.27 117 LYS B CA 1
ATOM 2130 C C . LYS B 1 117 ? 17.641 11.341 13.417 1 93.27 117 LYS B C 1
ATOM 2132 O O . LYS B 1 117 ? 18.043 10.315 13.971 1 93.27 117 LYS B O 1
ATOM 2137 N N . LEU B 1 118 ? 18.018 12.619 13.818 1 96.37 118 LEU B N 1
ATOM 2138 C CA . LEU B 1 118 ? 19.143 12.78 14.733 1 96.37 118 LEU B CA 1
ATOM 2139 C C . LEU B 1 118 ? 18.656 12.986 16.163 1 96.37 118 LEU B C 1
ATOM 2141 O O . LEU B 1 118 ? 19.454 12.98 17.103 1 96.37 118 LEU B O 1
ATOM 2145 N N . HIS B 1 119 ? 17.372 13.325 16.374 1 95.3 119 HIS B N 1
ATOM 2146 C CA . HIS B 1 119 ? 16.719 13.517 17.664 1 95.3 119 HIS B CA 1
ATOM 2147 C C . HIS B 1 119 ? 17.213 14.787 18.348 1 95.3 119 HIS B C 1
ATOM 2149 O O . HIS B 1 119 ? 17.192 14.884 19.578 1 95.3 119 HIS B O 1
ATOM 2155 N N . PHE B 1 120 ? 17.735 15.672 17.536 1 97.08 120 PHE B N 1
ATOM 2156 C CA . PHE B 1 120 ? 18.019 17.01 18.043 1 97.08 120 PHE B CA 1
ATOM 2157 C C . PHE B 1 120 ? 16.786 17.9 17.942 1 97.08 120 PHE B C 1
ATOM 2159 O O . PHE B 1 120 ? 16.762 18.851 17.158 1 97.08 120 PHE B O 1
ATOM 2166 N N . VAL B 1 121 ? 15.9 17.654 18.822 1 96.19 121 VAL B N 1
ATOM 2167 C CA . VAL B 1 121 ? 14.567 18.241 18.735 1 96.19 121 VAL B CA 1
ATOM 2168 C C . VAL B 1 121 ? 14.644 19.743 18.999 1 96.19 121 VAL B C 1
ATOM 2170 O O . VAL B 1 121 ? 13.989 20.534 18.317 1 96.19 121 VAL B O 1
ATOM 2173 N N . SER B 1 122 ? 15.383 20.173 19.902 1 97.2 122 SER B N 1
ATOM 2174 C CA . SER B 1 122 ? 15.467 21.581 20.276 1 97.2 122 SER B CA 1
ATOM 2175 C C . SER B 1 122 ? 15.966 22.433 19.114 1 97.2 122 SER B C 1
ATOM 2177 O O . SER B 1 122 ? 15.605 23.606 18.998 1 97.2 122 SER B O 1
ATOM 2179 N N . LEU B 1 123 ? 16.786 21.848 18.249 1 97.52 123 LEU B N 1
ATOM 2180 C CA . LEU B 1 123 ? 17.332 22.563 17.101 1 97.52 123 LEU B CA 1
ATOM 2181 C C . LEU B 1 123 ? 16.452 22.367 15.87 1 97.52 123 LEU B C 1
ATOM 2183 O O . LEU B 1 123 ? 16.186 23.319 15.134 1 97.52 123 LEU B O 1
ATOM 2187 N N . GLY B 1 124 ? 16.094 21.174 15.666 1 97.78 124 GLY B N 1
ATOM 2188 C CA . GLY B 1 124 ? 15.367 20.81 14.46 1 97.78 124 GLY B CA 1
ATOM 2189 C C . GLY B 1 124 ? 13.958 21.372 14.42 1 97.78 124 GLY B C 1
ATOM 2190 O O . GLY B 1 124 ? 13.503 21.847 13.378 1 97.78 124 GLY B O 1
ATOM 2191 N N . ARG B 1 125 ? 13.335 21.351 15.478 1 97.53 125 ARG B N 1
ATOM 2192 C CA . ARG B 1 125 ? 11.913 21.678 15.525 1 97.53 125 ARG B CA 1
ATOM 2193 C C . ARG B 1 125 ? 11.674 23.138 15.157 1 97.53 125 ARG B C 1
ATOM 2195 O O . ARG B 1 125 ? 10.783 23.446 14.363 1 97.53 125 ARG B O 1
ATOM 2202 N N . PRO B 1 126 ? 12.442 24.038 15.687 1 97.96 126 PRO B N 1
ATOM 2203 C CA . PRO B 1 126 ? 12.254 25.418 15.234 1 97.96 126 PRO B CA 1
ATOM 2204 C C . PRO B 1 126 ? 12.49 25.583 13.734 1 97.96 126 PRO B C 1
ATOM 2206 O O . PRO B 1 126 ? 11.793 26.362 13.078 1 97.96 126 PRO B O 1
ATOM 2209 N N . ILE B 1 127 ? 13.395 24.874 13.176 1 98.6 127 ILE B N 1
ATOM 2210 C CA . ILE B 1 127 ? 13.735 24.972 11.76 1 98.6 127 ILE B CA 1
ATOM 2211 C C . ILE B 1 127 ? 12.592 24.415 10.915 1 98.6 127 ILE B C 1
ATOM 2213 O O . ILE B 1 127 ? 12.157 25.051 9.952 1 98.6 127 ILE B O 1
ATOM 2217 N N . VAL B 1 128 ? 12.057 23.312 11.344 1 98.27 128 VAL B N 1
ATOM 2218 C CA . VAL B 1 128 ? 10.982 22.692 10.577 1 98.27 128 VAL B CA 1
ATOM 2219 C C . VAL B 1 128 ? 9.716 23.539 10.684 1 98.27 128 VAL B C 1
ATOM 2221 O O . VAL B 1 128 ? 8.945 23.637 9.726 1 98.27 128 VAL B O 1
ATOM 2224 N N . THR B 1 129 ? 9.509 24.117 11.836 1 98.57 129 THR B N 1
ATOM 2225 C CA . THR B 1 129 ? 8.342 24.972 12.025 1 98.57 129 THR B CA 1
ATOM 2226 C C . THR B 1 129 ? 8.398 26.177 11.09 1 98.57 129 THR B C 1
ATOM 2228 O O . THR B 1 129 ? 7.395 26.535 10.469 1 98.57 129 THR B O 1
ATOM 2231 N N . LYS B 1 130 ? 9.58 26.759 11.035 1 98.68 130 LYS B N 1
ATOM 2232 C CA . LYS B 1 130 ? 9.758 27.87 10.104 1 98.68 130 LYS B CA 1
ATOM 2233 C C . LYS B 1 130 ? 9.549 27.417 8.661 1 98.68 130 LYS B C 1
ATOM 2235 O O . LYS B 1 130 ? 8.948 28.135 7.86 1 98.68 130 LYS B O 1
ATOM 2240 N N . GLY B 1 131 ? 10.074 26.29 8.318 1 98.76 131 GLY B N 1
ATOM 2241 C CA . GLY B 1 131 ? 9.847 25.723 6.998 1 98.76 131 GLY B CA 1
ATOM 2242 C C . GLY B 1 131 ? 8.378 25.51 6.684 1 98.76 131 GLY B C 1
ATOM 2243 O O . GLY B 1 131 ? 7.924 25.812 5.578 1 98.76 131 GLY B O 1
ATOM 2244 N N . ALA B 1 132 ? 7.661 25.01 7.635 1 98.79 132 ALA B N 1
ATOM 2245 C CA . ALA B 1 132 ? 6.229 24.772 7.468 1 98.79 132 ALA B CA 1
ATOM 2246 C C . ALA B 1 132 ? 5.475 26.085 7.276 1 98.79 132 ALA B C 1
ATOM 2248 O O . ALA B 1 132 ? 4.57 26.172 6.443 1 98.79 132 ALA B O 1
ATOM 2249 N N . GLN B 1 133 ? 5.864 27.087 8.03 1 98.88 133 GLN B N 1
ATOM 2250 C CA . GLN B 1 133 ? 5.235 28.396 7.883 1 98.88 133 GLN B CA 1
ATOM 2251 C C . GLN B 1 133 ? 5.51 28.987 6.503 1 98.88 133 GLN B C 1
ATOM 2253 O O . GLN B 1 133 ? 4.621 29.579 5.887 1 98.88 133 GLN B O 1
ATOM 2258 N N . GLN B 1 134 ? 6.662 28.766 6.013 1 98.8 134 GLN B N 1
ATOM 2259 C CA . GLN B 1 134 ? 7.032 29.287 4.702 1 98.8 134 GLN B CA 1
ATOM 2260 C C . GLN B 1 134 ? 6.247 28.592 3.592 1 98.8 134 GLN B C 1
ATOM 2262 O O . GLN B 1 134 ? 5.915 29.211 2.579 1 98.8 134 GLN B O 1
ATOM 2267 N N . ALA B 1 135 ? 5.975 27.365 3.799 1 98.78 135 ALA B N 1
ATOM 2268 C CA . ALA B 1 135 ? 5.297 26.561 2.785 1 98.78 135 ALA B CA 1
ATOM 2269 C C . ALA B 1 135 ? 3.786 26.577 2.993 1 98.78 135 ALA B C 1
ATOM 2271 O O . ALA B 1 135 ? 3.043 25.937 2.244 1 98.78 135 ALA B O 1
ATOM 2272 N N . TYR B 1 136 ? 3.343 27.289 3.949 1 98.82 136 TYR B N 1
ATOM 2273 C CA . TYR B 1 136 ? 1.991 27.111 4.466 1 98.82 136 TYR B CA 1
ATOM 2274 C C . TYR B 1 136 ? 0.953 27.374 3.381 1 98.82 136 TYR B C 1
ATOM 2276 O O . TYR B 1 136 ? 0.039 26.572 3.18 1 98.82 136 TYR B O 1
ATOM 2284 N N . MET B 1 137 ? 1.058 28.405 2.649 1 98.79 137 MET B N 1
ATOM 2285 C CA . MET B 1 137 ? 0.032 28.746 1.667 1 98.79 137 MET B CA 1
ATOM 2286 C C . MET B 1 137 ? 0.068 27.782 0.486 1 98.79 137 MET B C 1
ATOM 2288 O O . MET B 1 137 ? -0.965 27.51 -0.129 1 98.79 137 MET B O 1
ATOM 2292 N N . ASP B 1 138 ? 1.226 27.224 0.164 1 98.8 138 ASP B N 1
ATOM 2293 C CA . ASP B 1 138 ? 1.29 26.157 -0.83 1 98.8 138 ASP B CA 1
ATOM 2294 C C . ASP B 1 138 ? 0.491 24.937 -0.38 1 98.8 138 ASP B C 1
ATOM 2296 O O . ASP B 1 138 ? -0.213 24.319 -1.181 1 98.8 138 ASP B O 1
ATOM 2300 N N . ILE B 1 139 ? 0.602 24.638 0.853 1 98.91 139 ILE B N 1
ATOM 2301 C CA . ILE B 1 139 ? -0.122 23.498 1.403 1 98.91 139 ILE B CA 1
ATOM 2302 C C . ILE B 1 139 ? -1.621 23.79 1.402 1 98.91 139 ILE B C 1
ATOM 2304 O O . ILE B 1 139 ? -2.429 22.922 1.062 1 98.91 139 ILE B O 1
ATOM 2308 N N . VAL B 1 140 ? -1.981 25.016 1.745 1 98.9 140 VAL B N 1
ATOM 2309 C CA . VAL B 1 140 ? -3.377 25.436 1.676 1 98.9 140 VAL B CA 1
ATOM 2310 C C . VAL B 1 140 ? -3.92 25.197 0.269 1 98.9 140 VAL B C 1
ATOM 2312 O O . VAL B 1 140 ? -5.035 24.696 0.104 1 98.9 140 VAL B O 1
ATOM 2315 N N . ASN B 1 141 ? -3.167 25.521 -0.676 1 98.83 141 ASN B N 1
ATOM 2316 C CA . ASN B 1 141 ? -3.602 25.373 -2.061 1 98.83 141 ASN B CA 1
ATOM 2317 C C . ASN B 1 141 ? -3.798 23.906 -2.433 1 98.83 141 ASN B C 1
ATOM 2319 O O . ASN B 1 141 ? -4.734 23.565 -3.158 1 98.83 141 ASN B O 1
ATOM 2323 N N . ILE B 1 142 ? -2.961 23.07 -2.019 1 98.84 142 ILE B N 1
ATOM 2324 C CA . ILE B 1 142 ? -3.125 21.637 -2.241 1 98.84 142 ILE B CA 1
ATOM 2325 C C . ILE B 1 142 ? -4.451 21.171 -1.644 1 98.84 142 ILE B C 1
ATOM 2327 O O . ILE B 1 142 ? -5.223 20.47 -2.303 1 98.84 142 ILE B O 1
ATOM 2331 N N . VAL B 1 143 ? -4.706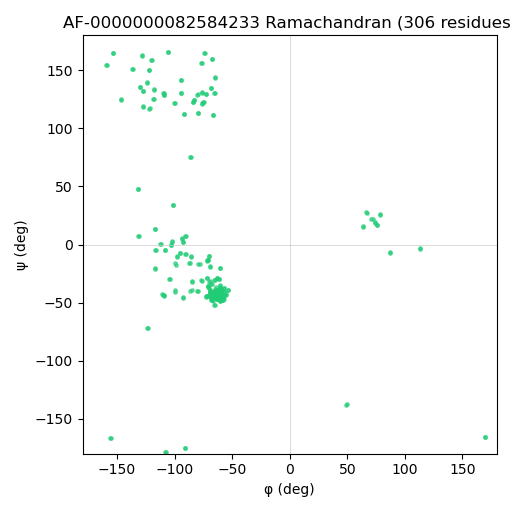 21.574 -0.44 1 98.89 143 VAL B N 1
ATOM 2332 C CA . VAL B 1 143 ? -5.91 21.152 0.267 1 98.89 143 VAL B CA 1
ATOM 2333 C C . VAL B 1 143 ? -7.147 21.678 -0.458 1 98.89 143 VAL B C 1
ATOM 2335 O O . VAL B 1 143 ? -8.136 20.959 -0.613 1 98.89 143 VAL B O 1
ATOM 2338 N N . LYS B 1 144 ? -7.086 22.931 -0.855 1 98.54 144 LYS B N 1
ATOM 2339 C CA . LYS B 1 144 ? -8.203 23.499 -1.604 1 98.54 144 LYS B CA 1
ATOM 2340 C C . LYS B 1 144 ? -8.487 22.689 -2.866 1 98.54 144 LYS B C 1
ATOM 2342 O O . LYS B 1 144 ? -9.647 22.472 -3.222 1 98.54 144 LYS B O 1
ATOM 2347 N N . GLY B 1 145 ? -7.462 22.291 -3.515 1 98.17 145 GLY B N 1
ATOM 2348 C CA . GLY B 1 145 ? -7.629 21.44 -4.683 1 98.17 145 GLY B CA 1
ATOM 2349 C C . GLY B 1 145 ? -8.335 20.134 -4.375 1 98.17 145 GLY B C 1
ATOM 2350 O O . GLY B 1 145 ? -9.236 19.721 -5.108 1 98.17 145 GLY B O 1
ATOM 2351 N N . VAL B 1 146 ? -7.94 19.504 -3.323 1 98.41 146 VAL B N 1
ATOM 2352 C CA . VAL B 1 146 ? -8.539 18.235 -2.923 1 98.41 146 VAL B CA 1
ATOM 2353 C C . VAL B 1 146 ? -10.013 18.444 -2.583 1 98.41 146 VAL B C 1
ATOM 2355 O O . VAL B 1 146 ? -10.872 17.673 -3.017 1 98.41 146 VAL B O 1
ATOM 2358 N N . LYS B 1 147 ? -10.32 19.432 -1.822 1 97.71 147 LYS B N 1
ATOM 2359 C CA . LYS B 1 147 ? -11.701 19.697 -1.429 1 97.71 147 LYS B CA 1
ATOM 2360 C C . LYS B 1 147 ? -12.566 20.021 -2.644 1 97.71 147 LYS B C 1
ATOM 2362 O O . LYS B 1 147 ? -13.735 19.636 -2.7 1 97.71 147 LYS B O 1
ATOM 2367 N N . ASN B 1 148 ? -11.997 20.749 -3.559 1 96.99 148 ASN B N 1
ATOM 2368 C CA . ASN B 1 148 ? -12.72 21.02 -4.797 1 96.99 148 ASN B CA 1
ATOM 2369 C C . ASN B 1 148 ? -13.06 19.732 -5.541 1 96.99 148 ASN B C 1
ATOM 2371 O O . ASN B 1 148 ? -14.152 19.6 -6.096 1 96.99 148 ASN B O 1
ATOM 2375 N N . ASN B 1 149 ? -12.113 18.837 -5.596 1 95.55 149 ASN B N 1
ATOM 2376 C CA . ASN B 1 149 ? -12.365 17.545 -6.223 1 95.55 149 ASN B CA 1
ATOM 2377 C C . ASN B 1 149 ? -13.489 16.79 -5.519 1 95.55 149 ASN B C 1
ATOM 2379 O O . ASN B 1 149 ? -14.322 16.158 -6.172 1 95.55 149 ASN B O 1
ATOM 2383 N N . ILE B 1 150 ? -13.5 16.793 -4.212 1 95.33 150 ILE B N 1
ATOM 2384 C CA . ILE B 1 150 ? -14.532 16.127 -3.424 1 95.33 150 ILE B CA 1
ATOM 2385 C C . ILE B 1 150 ? -15.897 16.732 -3.746 1 95.33 150 ILE B C 1
ATOM 2387 O O . ILE B 1 150 ? -16.874 16.006 -3.944 1 95.33 150 ILE B O 1
ATOM 2391 N N . ARG B 1 151 ? -15.981 18.035 -3.831 1 93.89 151 ARG B N 1
ATOM 2392 C CA . ARG B 1 151 ? -17.228 18.726 -4.139 1 93.89 151 ARG B CA 1
ATOM 2393 C C . ARG B 1 151 ? -17.742 18.339 -5.522 1 93.89 151 ARG B C 1
ATOM 2395 O O . ARG B 1 151 ? -18.938 18.097 -5.7 1 93.89 151 ARG B O 1
ATOM 2402 N N . ASN B 1 152 ? -16.826 18.244 -6.395 1 90.25 152 ASN B N 1
ATOM 2403 C CA . ASN B 1 152 ? -17.194 17.882 -7.76 1 90.25 152 ASN B CA 1
ATOM 2404 C C . ASN B 1 152 ? -17.672 16.435 -7.846 1 90.25 152 ASN B C 1
ATOM 2406 O O . ASN B 1 152 ? -18.461 16.09 -8.728 1 90.25 152 ASN B O 1
ATOM 2410 N N . PHE B 1 153 ? -17.177 15.588 -7.055 1 85.53 153 PHE B N 1
ATOM 2411 C CA . PHE B 1 153 ? -17.559 14.182 -7.012 1 85.53 153 PHE B CA 1
ATOM 2412 C C . PHE B 1 153 ? -18.964 14.02 -6.443 1 85.53 153 PHE B C 1
ATOM 2414 O O . PHE B 1 153 ? -19.704 13.122 -6.85 1 85.53 153 PHE B O 1
ATOM 2421 N N . ARG B 1 154 ? -19.347 14.779 -5.513 1 81.49 154 ARG B N 1
AT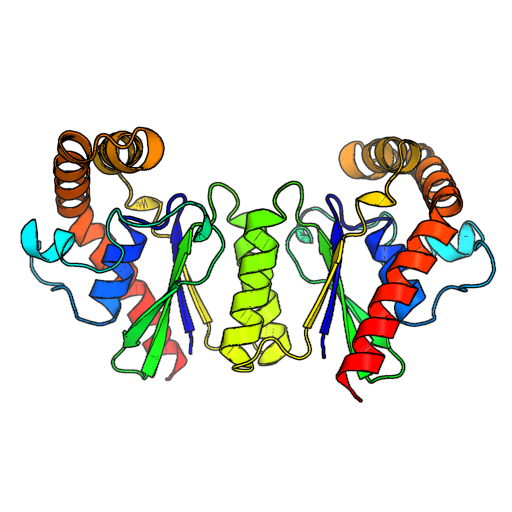OM 2422 C CA . ARG B 1 154 ? -20.635 14.664 -4.837 1 81.49 154 ARG B CA 1
ATOM 2423 C C . ARG B 1 154 ? -21.75 15.283 -5.673 1 81.49 154 ARG B C 1
ATOM 2425 O O . ARG B 1 154 ? -22.931 15.04 -5.419 1 81.49 154 ARG B O 1
ATOM 2432 N N . VAL B 1 155 ? -21.259 16.086 -6.624 1 71.1 155 VAL B N 1
ATOM 2433 C CA . VAL B 1 155 ? -22.279 16.676 -7.484 1 71.1 155 VAL B CA 1
ATOM 2434 C C . VAL B 1 155 ? -22.515 15.78 -8.698 1 71.1 155 VAL B C 1
ATOM 2436 O O . VAL B 1 155 ? -21.572 15.203 -9.244 1 71.1 155 VAL B O 1
#

Solvent-accessible surface area (backbone atoms only — not comparable to full-atom values): 16032 Å² total; per-residue (Å²): 82,39,34,35,28,28,28,47,71,34,16,51,57,19,38,52,32,49,35,38,60,45,62,76,40,71,85,86,57,76,71,51,67,67,63,49,63,65,39,89,43,40,78,57,63,50,78,89,46,42,12,31,67,44,80,75,47,53,31,99,84,63,28,40,31,24,30,27,14,47,48,95,38,60,76,34,38,50,45,29,40,49,42,53,47,20,67,74,66,73,39,66,78,51,62,45,77,44,76,37,50,88,48,59,48,71,40,30,51,54,11,40,42,32,24,70,74,68,59,39,43,87,63,8,46,60,38,24,48,52,30,47,51,73,27,36,67,58,38,44,50,53,39,51,53,51,53,51,50,53,54,55,66,78,93,84,40,34,36,28,28,26,48,73,35,16,52,58,19,37,52,33,48,35,38,60,47,62,75,41,69,85,85,58,76,70,53,68,67,64,50,64,65,39,89,44,40,79,58,64,48,78,88,47,41,13,30,67,42,80,74,48,52,31,100,83,64,27,40,31,26,29,28,14,46,47,96,38,59,76,34,38,50,45,28,38,50,41,53,47,20,69,74,67,74,38,67,78,49,63,45,78,44,77,36,49,88,47,59,48,69,41,30,50,54,10,40,42,32,26,69,74,68,60,38,44,85,64,8,45,62,37,23,48,52,29,47,51,72,26,36,66,57,38,46,49,54,40,52,53,50,52,51,52,54,54,56,66,77,95

pLDDT: mean 96.89, std 3.51, range [71.1, 98.94]

Sequence (310 aa):
MIVIYHDVGGAHSTAVAANIHINKLPTNRIPSESELLNLPTFDKIEKEQIGRLIYIGEDEFNAKVYTLARKYNPEIVIPAIKDMYSILHESSNGIFIADTKPAVNLLMNIGGYASRKLHFVSLGRPIVTKGAQQAYMDIVNIVKGVKNNIRNFRVMIVIYHDVGGAHSTAVAANIHINKLPTNRIPSESELLNLPTFDKIEKEQIGRLIYIGEDEFNAKVYTLARKYNPEIVIPAIKDMYSILHESSNGIFIADTKPAVNLLMNIGGYASRKLHFVSLGRPIVTKGAQQAYMDIVNIVKGVKNNIRNFRV

Secondary structure (DSSP, 8-state):
-EEEEEESSSSSHHHHHHHHHTTSS-SSSPPPHHHHHTSSSTTT--GGGTT--EEEEE-TT--EEEEEE-TT-HHHHHHHHHHHHHHHHTS-TTEEEEE-GGG--HHHHHHHIIIIIS--HHHHHHHHHHHHHHTHHHHHHHHHHHHHHHHHHH-/-EEEEEESSSSSHHHHHHHHHTTSS-SSSPPPHHHHHTSSSTTT--GGGTT--EEEEE-TT--EEEEEE-TT-HHHHHHHHHHHHHHHHTS-TTEEEEE-GGG--HHHHHHHIIIIIS--HHHHHHHHHHHHHHTHHHHHHHHHHHHHHHHHHH-

InterPro domains:
  IPR021525 Protein of unknown function DUF3189 [PF11385] (3-148)

Foldseek 3Di:
DEEEEEEAAQAFLRLLLQCVLQPLDDQPAQDDLVSQVPRPRHLPDAPVCALPWAWRQAHPVRYTYTYHNPHPPCVPSVVVVQVVVCVVVVHSQRYHYFYRHVLQDPQLVQLSCCCHVVVVNVPSSVSNSVSSSVSVNVSSVRSVVRVVVVVVSVD/DEEEEEEQAQAFLRLLLQCVLQPQDDQPAQDDLVSQVPRPRHLPDAPVCALPWAWRQAHPVRYTYTYHNPHPPCVPSVVVVQVVVCVVVVDSQRYHYFYRHVLQDPQLVQLSCCCHVVVVNVPSSVSNSVSSSVSVNVSSVRSVVRVVVVVVSVD

Organism: NCBI:txid2716538

Radius of gyration: 22.11 Å; Cα contacts (8 Å, |Δi|>4): 585; chains: 2; bounding box: 41×67×45 Å

Nearest PDB structures (foldseek):
  5irr-assembly1_A  TM=3.204E-01  e=2.766E-01  Chlamydomonas reinhardtii
  5mx5-assembly1_E  TM=4.207E-01  e=3.234E+00  Mus musculus
  5mx5-assembly1_C  TM=4.209E-01  e=4.721E+00  Mus musculus
  5irr-assembly1_A  TM=3.209E-01  e=2.331E-01  Chlamydomonas reinhardtii
  5mx5-assembly1_C  TM=5.302E-01  e=5.081E+00  Mus musculus